Protein AF-A0A9E3Q9R2-F1 (afdb_monomer_lite)

Sequence (339 aa):
MTSDNRSCCATDPAANPAKGSAPQIGGHRAGLVEFGESLTAPSAGRPPHHRITWGSFTRVMLGVTTGMIVLVASFPYWSGPILGGVKTDSCCAPPNGAAVSTNQAATGADPCCAPPAAAGAIDPTHNVIFEVQGLECPAVRGLGCGHLLAPELAALDKLEGAERSFANRTGTMIRVTVAAAADREKVAEGVRRILTGEDRKAVPLAGIELKRALEREEWRGKDRIGELSAIEFRTLALHRVKSFATAEKLGQKATDKLMTIAEQQWERISKEAGNDGATQPEEWANRCRKSLPVLLERVKNVLTAEQVERFKQTLTGQCRDEDRPEAPPAGTAETDTKG

Secondary structure (DSSP, 8-state):
---------------------------------------------PPP------TTSSSS-S-------------------------------------------S----GGGPPP---PPPPGGGEEEEEESS-B-SSSBT-B-HHHHHHHHHHHTTSTTEEEEEE-TTSSEEEEEEPTTS-HHHHHHHHHHHHHTTT--EEE--HHHHHHHHHH---B-TTTTHHHHHHHHHHHHHHHHHHHHHHTT--HHHHHHHHHHHHHHHHHHHHHHHHTT---HHHHHHHHHHHHHHHHHHHTTTS-HHHHHHHHHHHHSPPPGGGPPBPPPTT--------

Radius of gyration: 33.33 Å; chains: 1; bounding box: 117×90×74 Å

Structure (mmCIF, N/CA/C/O backbone):
data_AF-A0A9E3Q9R2-F1
#
_entry.id   AF-A0A9E3Q9R2-F1
#
loop_
_atom_site.group_PDB
_atom_site.id
_atom_site.type_symbol
_atom_site.label_atom_id
_atom_site.label_alt_id
_atom_site.label_comp_id
_atom_site.label_asym_id
_atom_site.label_entity_id
_atom_site.label_seq_id
_atom_site.pdbx_PDB_ins_code
_atom_site.Cartn_x
_atom_site.Cartn_y
_atom_site.Cartn_z
_atom_site.occupancy
_atom_site.B_iso_or_equiv
_atom_site.auth_seq_id
_atom_site.auth_comp_id
_atom_site.auth_asym_id
_atom_site.auth_atom_id
_atom_site.pdbx_PDB_model_num
ATOM 1 N N . MET A 1 1 ? 81.642 17.234 -16.124 1.00 31.38 1 MET A N 1
ATOM 2 C CA . MET A 1 1 ? 81.570 18.338 -15.147 1.00 31.38 1 MET A CA 1
ATOM 3 C C . MET A 1 1 ? 80.252 18.192 -14.406 1.00 31.38 1 MET A C 1
ATOM 5 O O . MET A 1 1 ? 79.242 18.267 -15.083 1.00 31.38 1 MET A O 1
ATOM 9 N N . THR A 1 2 ? 80.335 17.868 -13.102 1.00 33.19 2 THR A N 1
ATOM 10 C CA . THR A 1 2 ? 79.363 18.074 -11.988 1.00 33.19 2 THR A CA 1
ATOM 11 C C . THR A 1 2 ? 77.864 17.830 -12.244 1.00 33.19 2 THR A C 1
ATOM 13 O O . THR A 1 2 ? 77.312 18.404 -13.166 1.00 33.19 2 THR A O 1
ATOM 16 N N . SER A 1 3 ? 77.072 17.145 -11.416 1.00 31.55 3 SER A N 1
ATOM 17 C CA . SER A 1 3 ? 77.214 16.474 -10.111 1.00 31.55 3 SER A CA 1
ATOM 18 C C . SER A 1 3 ? 75.814 15.890 -9.790 1.00 31.55 3 SER A C 1
ATOM 20 O O . SER A 1 3 ? 74.832 16.577 -10.047 1.00 31.55 3 SER A O 1
ATOM 22 N N . ASP A 1 4 ? 75.758 14.619 -9.354 1.00 32.69 4 ASP A N 1
ATOM 23 C CA . ASP A 1 4 ? 75.053 14.057 -8.169 1.00 32.69 4 ASP A CA 1
ATOM 24 C C . ASP A 1 4 ? 73.589 14.472 -7.826 1.00 32.69 4 ASP A C 1
ATOM 26 O O . ASP A 1 4 ? 73.206 15.619 -7.983 1.00 32.69 4 ASP A O 1
ATOM 30 N N . ASN A 1 5 ? 72.697 13.667 -7.217 1.00 30.17 5 ASN A N 1
ATOM 31 C CA . ASN A 1 5 ? 72.688 12.276 -6.727 1.00 30.17 5 ASN A CA 1
ATOM 32 C C . ASN A 1 5 ? 71.281 11.889 -6.174 1.00 30.17 5 ASN A C 1
ATOM 34 O O . ASN A 1 5 ? 70.581 12.766 -5.677 1.00 30.17 5 ASN A O 1
ATOM 38 N N . ARG A 1 6 ? 71.032 10.559 -6.076 1.00 29.84 6 ARG A N 1
ATOM 39 C CA . ARG A 1 6 ? 70.255 9.779 -5.048 1.00 29.84 6 ARG A CA 1
ATOM 40 C C . ARG A 1 6 ? 68.704 9.820 -5.046 1.00 29.84 6 ARG A C 1
ATOM 42 O O . ARG A 1 6 ? 68.137 10.893 -4.949 1.00 29.84 6 ARG A O 1
ATOM 49 N N . SER A 1 7 ? 67.898 8.734 -5.106 1.00 24.98 7 SER A N 1
ATOM 50 C CA . SER A 1 7 ? 68.024 7.254 -4.911 1.00 24.98 7 SER A CA 1
ATOM 51 C C . SER A 1 7 ? 68.514 6.842 -3.499 1.00 24.98 7 SER A C 1
ATOM 53 O O . SER A 1 7 ? 69.517 7.389 -3.066 1.00 24.98 7 SER A O 1
ATOM 55 N N . CYS A 1 8 ? 67.957 5.924 -2.686 1.00 24.88 8 CYS A N 1
ATOM 56 C CA . CYS A 1 8 ? 67.047 4.782 -2.854 1.00 24.88 8 CYS A CA 1
ATOM 57 C C . CYS A 1 8 ? 66.615 4.218 -1.464 1.00 24.88 8 CYS A C 1
ATOM 59 O O . CYS A 1 8 ? 67.316 4.443 -0.485 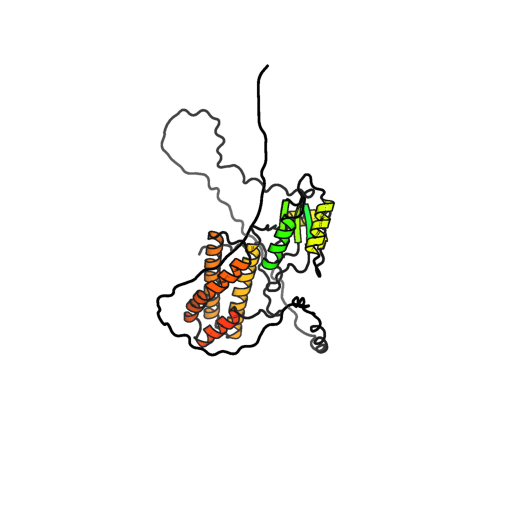1.00 24.88 8 CYS A O 1
ATOM 61 N N . CYS A 1 9 ? 65.520 3.442 -1.455 1.00 26.27 9 CYS A N 1
ATOM 62 C CA . CYS A 1 9 ? 65.162 2.200 -0.725 1.00 26.27 9 CYS A CA 1
ATOM 63 C C . CYS A 1 9 ? 65.585 1.828 0.726 1.00 26.27 9 CYS A C 1
ATOM 65 O O . CYS A 1 9 ? 66.634 2.173 1.254 1.00 26.27 9 CYS A O 1
ATOM 67 N N . ALA A 1 10 ? 64.701 0.989 1.285 1.00 29.30 10 ALA A N 1
ATOM 68 C CA . ALA A 1 10 ? 64.666 0.274 2.564 1.00 29.30 10 ALA A CA 1
ATOM 69 C C . ALA A 1 10 ? 65.636 -0.923 2.709 1.00 29.30 10 ALA A C 1
ATOM 71 O O . ALA A 1 10 ? 66.120 -1.425 1.700 1.00 29.30 10 ALA A O 1
ATOM 72 N N . THR A 1 11 ? 65.769 -1.441 3.949 1.00 28.94 11 THR A N 1
ATOM 73 C CA . THR A 1 11 ? 66.042 -2.865 4.295 1.00 28.94 11 THR A CA 1
ATOM 74 C C . THR A 1 11 ? 65.751 -3.191 5.785 1.00 28.94 11 THR A C 1
ATOM 76 O O . THR A 1 11 ? 66.087 -2.396 6.658 1.00 28.94 11 THR A O 1
ATOM 79 N N . ASP A 1 12 ? 65.150 -4.372 6.019 1.00 30.42 12 ASP A N 1
ATOM 80 C CA . ASP A 1 12 ? 64.948 -5.210 7.246 1.00 30.42 12 ASP A CA 1
ATOM 81 C C . ASP A 1 12 ? 66.278 -5.822 7.821 1.00 30.42 12 ASP A C 1
ATOM 83 O O . ASP A 1 12 ? 67.316 -5.450 7.266 1.00 30.42 12 ASP A O 1
ATOM 87 N N . PRO A 1 13 ? 66.375 -6.828 8.765 1.00 52.09 13 PRO A N 1
ATOM 88 C CA . PRO A 1 13 ? 65.455 -7.492 9.749 1.00 52.09 13 PRO A CA 1
ATOM 89 C C . PRO A 1 13 ? 66.053 -7.835 11.178 1.00 52.09 13 PRO A C 1
ATOM 91 O O . PRO A 1 13 ? 67.236 -7.655 11.441 1.00 52.09 13 PRO A O 1
ATOM 94 N N . ALA A 1 14 ? 65.219 -8.482 12.031 1.00 33.19 14 ALA A N 1
ATOM 95 C CA . ALA A 1 14 ? 65.467 -9.578 13.025 1.00 33.19 14 ALA A CA 1
ATOM 96 C C . ALA A 1 14 ? 66.136 -9.374 14.425 1.00 33.19 14 ALA A C 1
ATOM 98 O O . ALA A 1 14 ? 67.299 -9.007 14.520 1.00 33.19 14 ALA A O 1
ATOM 99 N N . ALA A 1 15 ? 65.433 -9.816 15.501 1.00 34.62 15 ALA A N 1
ATOM 100 C CA . ALA A 1 15 ? 65.800 -10.889 16.478 1.00 34.62 15 ALA A CA 1
ATOM 101 C C . ALA A 1 15 ? 65.255 -10.695 17.935 1.00 34.62 15 ALA A C 1
ATOM 103 O O . ALA A 1 15 ? 65.359 -9.629 18.527 1.00 34.62 15 ALA A O 1
ATOM 104 N N . ASN A 1 16 ? 64.688 -11.779 18.496 1.00 39.00 16 ASN A N 1
ATOM 105 C CA . ASN A 1 16 ? 64.118 -12.034 19.852 1.00 39.00 16 ASN A CA 1
ATOM 106 C C . ASN A 1 16 ? 65.215 -12.333 20.930 1.00 39.00 16 ASN A C 1
ATOM 108 O O . ASN A 1 16 ? 66.378 -12.408 20.542 1.00 39.00 16 ASN A O 1
ATOM 112 N N . PRO A 1 17 ? 64.927 -12.821 22.173 1.00 60.50 17 PRO A N 1
ATOM 113 C CA . PRO A 1 17 ? 63.960 -12.466 23.247 1.00 60.50 17 PRO A CA 1
ATOM 114 C C . PRO A 1 17 ? 64.623 -12.426 24.672 1.00 60.50 17 PRO A C 1
ATOM 116 O O . PRO A 1 17 ? 65.761 -12.858 24.812 1.00 60.50 17 PRO A O 1
ATOM 119 N N . ALA A 1 18 ? 63.915 -12.022 25.753 1.00 33.59 18 ALA A N 1
ATOM 120 C CA . ALA A 1 18 ? 63.938 -12.675 27.097 1.00 33.59 18 ALA A CA 1
ATOM 121 C C . ALA A 1 18 ? 63.265 -11.874 28.248 1.00 33.59 18 ALA A C 1
ATOM 123 O O . ALA A 1 18 ? 63.598 -10.725 28.504 1.00 33.59 18 ALA A O 1
ATOM 124 N N . LYS A 1 19 ? 62.380 -12.586 28.971 1.00 35.44 19 LYS A N 1
ATOM 125 C CA . LYS A 1 19 ? 62.150 -12.686 30.437 1.00 35.44 19 LYS A CA 1
ATOM 126 C C . LYS A 1 19 ? 62.377 -11.475 31.369 1.00 35.44 19 LYS A C 1
ATOM 128 O O . LYS A 1 19 ? 63.499 -11.011 31.516 1.00 35.44 19 LYS A O 1
ATOM 133 N N . GLY A 1 20 ? 61.386 -11.229 32.241 1.00 32.16 20 GLY A N 1
ATOM 134 C CA . GLY A 1 20 ? 61.664 -10.869 33.643 1.00 32.16 20 GLY A CA 1
ATOM 135 C C . GLY A 1 20 ? 60.604 -10.056 34.397 1.00 32.16 20 GLY A C 1
ATOM 136 O O . GLY A 1 20 ? 60.665 -8.839 34.388 1.00 32.16 20 GLY A O 1
ATOM 137 N N . SER A 1 21 ? 59.750 -10.765 35.145 1.00 35.47 21 SER A N 1
ATOM 138 C CA . SER A 1 21 ? 59.330 -10.451 36.530 1.00 35.47 21 SER A CA 1
ATOM 139 C C . SER A 1 21 ? 58.374 -9.282 36.850 1.00 35.47 21 SER A C 1
ATOM 141 O O . SER A 1 21 ? 58.620 -8.117 36.566 1.00 35.47 21 SER A O 1
ATOM 143 N N . ALA A 1 22 ? 57.308 -9.649 37.575 1.00 40.09 22 ALA A N 1
ATOM 144 C CA . ALA A 1 22 ? 56.339 -8.801 38.280 1.00 40.09 22 ALA A CA 1
ATOM 145 C C . ALA A 1 22 ? 56.943 -8.068 39.505 1.00 40.09 22 ALA A C 1
ATOM 147 O O . ALA A 1 22 ? 58.046 -8.409 39.940 1.00 40.09 22 ALA A O 1
ATOM 148 N N . PRO A 1 23 ? 56.190 -7.132 40.124 1.00 48.41 23 PRO A N 1
ATOM 149 C CA . PRO A 1 23 ? 55.438 -7.531 41.322 1.00 48.41 23 PRO A CA 1
ATOM 150 C C . PRO A 1 23 ? 54.002 -6.970 41.440 1.00 48.41 23 PRO A C 1
ATOM 152 O O . PRO A 1 23 ? 53.634 -5.955 40.857 1.00 48.41 23 PRO A O 1
ATOM 155 N N . GLN A 1 24 ? 53.211 -7.695 42.238 1.00 44.75 24 GLN A N 1
ATOM 156 C CA . GLN A 1 24 ? 51.851 -7.415 42.720 1.00 44.75 24 GLN A CA 1
ATOM 157 C C . GLN A 1 24 ? 51.801 -6.257 43.726 1.00 44.75 24 GLN A C 1
ATOM 159 O O . GLN A 1 24 ? 52.715 -6.206 44.540 1.00 44.75 24 GLN A O 1
ATOM 164 N N . ILE A 1 25 ? 50.682 -5.507 43.799 1.00 37.12 25 ILE A N 1
ATOM 165 C CA . ILE A 1 25 ? 50.003 -5.071 45.050 1.00 37.12 25 ILE A CA 1
ATOM 166 C C . ILE A 1 25 ? 48.492 -4.831 44.789 1.00 37.12 25 ILE A C 1
ATOM 168 O O . ILE A 1 25 ? 48.156 -4.059 43.901 1.00 37.12 25 ILE A O 1
ATOM 172 N N . GLY A 1 26 ? 47.635 -5.478 45.606 1.00 32.75 26 GLY A N 1
ATOM 173 C CA . GLY A 1 26 ? 46.314 -5.052 46.143 1.00 32.75 26 GLY A CA 1
ATOM 174 C C . GLY A 1 26 ? 45.210 -4.624 45.160 1.00 32.75 26 GLY A C 1
ATOM 175 O O . GLY A 1 26 ? 45.368 -3.675 44.417 1.00 32.75 26 GLY A O 1
ATOM 176 N N . GLY A 1 27 ? 44.018 -5.218 45.098 1.00 33.91 27 GLY A N 1
ATOM 177 C CA . GLY A 1 27 ? 43.181 -5.774 46.157 1.00 33.91 27 GLY A CA 1
ATOM 178 C C . GLY A 1 27 ? 41.894 -4.944 46.237 1.00 33.91 27 GLY A C 1
ATOM 179 O O . GLY A 1 27 ? 41.972 -3.783 46.600 1.00 33.91 27 GLY A O 1
ATOM 180 N N . HIS A 1 28 ? 40.736 -5.510 45.875 1.00 32.47 28 HIS A N 1
ATOM 181 C CA . HIS A 1 28 ? 39.468 -5.374 46.609 1.00 32.47 28 HIS A CA 1
ATOM 182 C C . HIS A 1 28 ? 38.336 -6.178 45.946 1.00 32.47 28 HIS A C 1
ATOM 184 O O . HIS A 1 28 ? 38.087 -6.109 44.747 1.00 32.47 28 HIS A O 1
ATOM 190 N N . ARG A 1 29 ? 37.676 -6.958 46.808 1.00 33.53 29 ARG A N 1
ATOM 191 C CA . ARG A 1 29 ? 36.443 -7.735 46.639 1.00 33.53 29 ARG A CA 1
ATOM 192 C C . ARG A 1 29 ? 35.295 -6.947 45.990 1.00 33.53 29 ARG A C 1
ATOM 194 O O . ARG A 1 29 ? 34.933 -5.891 46.497 1.00 33.53 29 ARG A O 1
ATOM 201 N N . ALA A 1 30 ? 34.585 -7.595 45.070 1.00 34.94 30 ALA A N 1
ATOM 202 C CA . ALA A 1 30 ? 33.123 -7.560 45.001 1.00 34.94 30 ALA A CA 1
ATOM 203 C C . ALA A 1 30 ? 32.623 -8.938 44.531 1.00 34.94 30 ALA A C 1
ATOM 205 O O . ALA A 1 30 ? 33.235 -9.559 43.665 1.00 34.94 30 ALA A O 1
ATOM 206 N N . GLY A 1 31 ? 31.594 -9.451 45.206 1.00 30.42 31 GLY A N 1
ATOM 207 C CA . GLY A 1 31 ? 31.175 -10.851 45.186 1.00 30.42 31 GLY A CA 1
ATOM 208 C C . GLY A 1 31 ? 30.598 -11.328 43.855 1.00 30.42 31 GLY A C 1
ATOM 209 O O . GLY A 1 31 ? 29.740 -10.680 43.263 1.00 30.42 31 GLY A O 1
ATOM 210 N N . LEU A 1 32 ? 31.063 -12.507 43.449 1.00 27.30 32 LEU A N 1
ATOM 211 C CA . LEU A 1 32 ? 30.506 -13.342 42.397 1.00 27.30 32 LEU A CA 1
ATOM 212 C C . LEU A 1 32 ? 29.534 -14.333 43.057 1.00 27.30 32 LEU A C 1
ATOM 214 O O . LEU A 1 32 ? 29.922 -15.052 43.978 1.00 27.30 32 LEU A O 1
ATOM 218 N N . VAL A 1 33 ? 28.282 -14.357 42.604 1.00 33.50 33 VAL A N 1
ATOM 219 C CA . VAL A 1 33 ? 27.367 -15.478 42.841 1.00 33.50 33 VAL A CA 1
ATOM 220 C C . VAL A 1 33 ? 27.623 -16.477 41.718 1.00 33.50 33 VAL A C 1
ATOM 222 O O . VAL A 1 33 ? 27.311 -16.205 40.561 1.00 33.50 33 VAL A O 1
ATOM 225 N N . GLU A 1 34 ? 28.242 -17.605 42.060 1.00 32.81 34 GLU A N 1
ATOM 226 C CA . GLU A 1 34 ? 28.299 -18.790 41.208 1.00 32.81 34 GLU A CA 1
ATOM 227 C C . GLU A 1 34 ? 26.955 -19.521 41.259 1.00 32.81 34 GLU A C 1
ATOM 229 O O . GLU A 1 34 ? 26.467 -19.867 42.332 1.00 32.81 34 GLU A O 1
ATOM 234 N N . PHE A 1 35 ? 26.414 -19.842 40.089 1.00 29.17 35 PHE A N 1
ATOM 235 C CA . PHE A 1 35 ? 25.970 -21.204 39.820 1.00 29.17 35 PHE A CA 1
ATOM 236 C C . PHE A 1 35 ? 26.459 -21.556 38.421 1.00 29.17 35 PHE A C 1
ATOM 238 O O . PHE A 1 35 ? 26.011 -20.989 37.424 1.00 29.17 35 PHE A O 1
ATOM 245 N N . GLY A 1 36 ? 27.464 -22.425 38.379 1.00 29.94 36 GLY A N 1
ATOM 246 C CA . GLY A 1 36 ? 27.971 -23.001 37.151 1.00 29.94 36 GLY A CA 1
ATOM 247 C C . GLY A 1 36 ? 27.105 -24.167 36.699 1.00 29.94 36 GLY A C 1
ATOM 248 O O . GLY A 1 36 ? 26.598 -24.920 37.521 1.00 29.94 36 GLY A O 1
ATOM 249 N N . GLU A 1 37 ? 27.039 -24.352 35.388 1.00 32.19 37 GLU A N 1
ATOM 250 C CA . GLU A 1 37 ? 27.176 -25.672 34.788 1.00 32.19 37 GLU A CA 1
ATOM 251 C C . GLU A 1 37 ? 28.013 -25.522 33.516 1.00 32.19 37 GLU A C 1
ATOM 253 O O . GLU A 1 37 ? 27.757 -24.696 32.640 1.00 32.19 37 GLU A O 1
ATOM 258 N N . SER A 1 38 ? 29.101 -26.281 33.504 1.00 30.55 38 SER A N 1
ATOM 259 C CA . SER A 1 38 ? 30.132 -26.338 32.480 1.00 30.55 38 SER A CA 1
ATOM 260 C C . SER A 1 38 ? 29.798 -27.477 31.534 1.00 30.55 38 SER A C 1
ATOM 262 O O . SER A 1 38 ? 29.719 -28.609 32.000 1.00 30.55 38 SER A O 1
ATOM 264 N N . LEU A 1 39 ? 29.687 -27.215 30.229 1.00 31.36 39 LEU A N 1
ATOM 265 C CA . LEU A 1 39 ? 30.014 -28.213 29.212 1.00 31.36 39 LEU A CA 1
ATOM 266 C C . LEU A 1 39 ? 30.724 -27.554 28.021 1.00 31.36 39 LEU A C 1
ATOM 268 O O . LEU A 1 39 ? 30.206 -26.696 27.313 1.00 31.36 39 LEU A O 1
ATOM 272 N N . THR A 1 40 ? 31.960 -28.007 27.865 1.00 36.19 40 THR A N 1
ATOM 273 C CA . THR A 1 40 ? 32.907 -27.888 26.756 1.00 36.19 40 THR A CA 1
ATOM 274 C C . THR A 1 40 ? 32.301 -27.837 25.352 1.00 36.19 40 THR A C 1
ATOM 276 O O . THR A 1 40 ? 31.503 -28.690 24.970 1.00 36.19 40 THR A O 1
ATOM 279 N N . ALA A 1 41 ? 32.808 -26.901 24.549 1.00 35.00 41 ALA A N 1
ATOM 280 C CA . ALA A 1 41 ? 32.655 -26.870 23.099 1.00 35.00 41 ALA A CA 1
ATOM 281 C C . ALA A 1 41 ? 33.491 -27.961 22.405 1.00 35.00 41 ALA A C 1
ATOM 283 O O . ALA A 1 41 ? 34.622 -28.227 22.823 1.00 35.00 41 ALA A O 1
ATOM 284 N N . PRO A 1 42 ? 33.017 -28.461 21.252 1.00 41.34 42 PRO A N 1
ATOM 285 C CA . PRO A 1 42 ? 33.902 -28.751 20.143 1.00 41.34 42 PRO A CA 1
ATOM 286 C C . PRO A 1 42 ? 33.587 -27.886 18.916 1.00 41.34 42 PRO A C 1
ATOM 288 O O . PRO A 1 42 ? 32.457 -27.514 18.610 1.00 41.34 42 PRO A O 1
ATOM 291 N N . SER A 1 43 ? 34.685 -27.579 18.243 1.00 37.19 43 SER A N 1
ATOM 292 C CA . SER A 1 43 ? 34.855 -26.863 16.989 1.00 37.19 43 SER A CA 1
ATOM 293 C C . SER A 1 43 ? 34.094 -27.465 15.793 1.00 37.19 43 SER A C 1
ATOM 295 O O . SER A 1 43 ? 33.932 -28.677 15.692 1.00 37.19 43 SER A O 1
ATOM 297 N N . ALA A 1 44 ? 33.773 -26.572 14.849 1.00 44.22 44 ALA A N 1
ATOM 298 C CA . ALA A 1 44 ? 33.562 -26.780 13.412 1.00 44.22 44 ALA A CA 1
ATOM 299 C C . ALA A 1 44 ? 32.332 -27.584 12.940 1.00 44.22 44 ALA A C 1
ATOM 301 O O . ALA A 1 44 ? 32.367 -28.794 12.747 1.00 44.22 44 ALA A O 1
ATOM 302 N N . GLY A 1 45 ? 31.290 -26.843 12.552 1.00 34.84 45 GLY A N 1
ATOM 303 C CA . GLY A 1 45 ? 30.250 -27.299 11.631 1.00 34.84 45 GLY A CA 1
ATOM 304 C C . GLY A 1 45 ? 29.434 -26.115 11.116 1.00 34.84 45 GLY A C 1
ATOM 305 O O . GLY A 1 45 ? 28.811 -25.408 11.902 1.00 34.84 45 GLY A O 1
ATOM 306 N N . ARG A 1 46 ? 29.465 -25.862 9.801 1.00 38.34 46 ARG A N 1
ATOM 307 C CA . ARG A 1 46 ? 28.581 -24.896 9.117 1.00 38.34 46 ARG A CA 1
ATOM 308 C C . ARG A 1 46 ? 27.116 -25.155 9.515 1.00 38.34 46 ARG A C 1
ATOM 310 O O . ARG A 1 46 ? 26.704 -26.313 9.450 1.00 38.34 46 ARG A O 1
ATOM 317 N N . PRO A 1 47 ? 26.312 -24.128 9.845 1.00 34.47 47 PRO A N 1
ATOM 318 C CA . PRO A 1 47 ? 24.892 -24.335 10.081 1.00 34.47 47 PRO A CA 1
ATOM 319 C C . PRO A 1 47 ? 24.190 -24.710 8.762 1.00 34.47 47 PRO A C 1
ATOM 321 O O . PRO A 1 47 ? 24.499 -24.131 7.714 1.00 34.47 47 PRO A O 1
ATOM 324 N N . PRO A 1 48 ? 23.263 -25.682 8.780 1.00 33.91 48 PRO A N 1
ATOM 325 C CA . PRO A 1 48 ? 22.496 -26.060 7.606 1.00 33.91 48 PRO A CA 1
ATOM 326 C C . PRO A 1 48 ? 21.519 -24.938 7.242 1.00 33.91 48 PRO A C 1
ATOM 328 O O . PRO A 1 48 ? 20.861 -24.355 8.103 1.00 33.91 48 PRO A O 1
ATOM 331 N N . HIS A 1 49 ? 21.397 -24.659 5.945 1.00 32.38 49 HIS A N 1
ATOM 332 C CA . HIS A 1 49 ? 20.299 -23.863 5.411 1.00 32.38 49 HIS A CA 1
ATOM 333 C C . HIS A 1 49 ? 18.974 -24.519 5.816 1.00 32.38 49 HIS A C 1
ATOM 335 O O . HIS A 1 49 ? 18.671 -25.637 5.393 1.00 32.38 49 HIS A O 1
ATOM 341 N N . HIS A 1 50 ? 18.178 -23.827 6.631 1.00 31.27 50 HIS A N 1
ATOM 342 C CA . HIS A 1 50 ? 16.797 -24.210 6.886 1.00 31.27 50 HIS A CA 1
ATOM 343 C C . HIS A 1 50 ? 16.003 -24.098 5.581 1.00 31.27 50 HIS A C 1
ATOM 345 O O . HIS A 1 50 ? 15.523 -23.036 5.198 1.00 31.27 50 HIS A O 1
ATOM 351 N N . ARG A 1 51 ? 15.866 -25.235 4.897 1.00 34.44 51 ARG A N 1
ATOM 352 C CA . ARG A 1 51 ? 14.806 -25.498 3.926 1.00 34.44 51 ARG A CA 1
ATOM 353 C C . ARG A 1 51 ? 13.474 -25.431 4.675 1.00 34.44 51 ARG A C 1
ATOM 355 O O . ARG A 1 51 ? 13.106 -26.381 5.365 1.00 34.44 51 ARG A O 1
ATOM 362 N N . ILE A 1 52 ? 12.743 -24.329 4.541 1.00 33.75 52 ILE A N 1
ATOM 363 C CA . ILE A 1 52 ? 11.312 -24.313 4.854 1.00 33.75 52 ILE A CA 1
ATOM 364 C C . ILE A 1 52 ? 10.638 -25.083 3.719 1.00 33.75 52 ILE A C 1
ATOM 366 O O . ILE A 1 52 ? 10.378 -24.552 2.645 1.00 33.75 52 ILE A O 1
ATOM 370 N N . THR A 1 53 ? 10.437 -26.383 3.918 1.00 33.34 53 THR A N 1
ATOM 371 C CA . THR A 1 53 ? 9.666 -27.199 2.981 1.00 33.34 53 THR A CA 1
ATOM 372 C C . THR A 1 53 ? 8.184 -26.926 3.222 1.00 33.34 53 THR A C 1
ATOM 374 O O . THR A 1 53 ? 7.619 -27.311 4.240 1.00 33.34 53 THR A O 1
ATOM 377 N N . TRP A 1 54 ? 7.549 -26.256 2.262 1.00 38.78 54 TRP A N 1
ATOM 378 C CA . TRP A 1 54 ? 6.110 -25.962 2.173 1.00 38.78 54 TRP A CA 1
ATOM 379 C C . TRP A 1 54 ? 5.231 -27.218 1.942 1.00 38.78 54 TRP A C 1
ATOM 381 O O . TRP A 1 54 ? 4.172 -27.170 1.323 1.00 38.78 54 TRP A O 1
ATOM 391 N N . GLY A 1 55 ? 5.660 -28.383 2.433 1.00 29.75 55 GLY A N 1
ATOM 392 C CA . GLY A 1 55 ? 5.085 -29.694 2.114 1.00 29.75 55 GLY A CA 1
ATOM 393 C C . GLY A 1 55 ? 3.861 -30.119 2.932 1.00 29.75 55 GLY A C 1
ATOM 394 O O . GLY A 1 55 ? 3.483 -31.285 2.858 1.00 29.75 55 GLY A O 1
ATOM 395 N N . SER A 1 56 ? 3.239 -29.224 3.706 1.00 30.44 56 SER A N 1
ATOM 396 C CA . SER A 1 56 ? 2.159 -29.597 4.643 1.00 30.44 56 SER A CA 1
ATOM 397 C C . SER A 1 56 ? 0.797 -28.955 4.356 1.00 30.44 56 SER A C 1
ATOM 399 O O . SER A 1 56 ? -0.137 -29.174 5.122 1.00 30.44 56 SER A O 1
ATOM 401 N N . PHE A 1 57 ? 0.632 -28.209 3.257 1.00 35.78 57 PHE A N 1
ATOM 402 C CA . PHE A 1 57 ? -0.634 -27.516 2.960 1.00 35.78 57 PHE A CA 1
ATOM 403 C C . PHE A 1 57 ? -1.627 -28.298 2.077 1.00 35.78 57 PHE A C 1
ATOM 405 O O . PHE A 1 57 ? -2.739 -27.837 1.843 1.00 35.78 57 PHE A O 1
ATOM 412 N N . THR A 1 58 ? -1.293 -29.510 1.621 1.00 35.97 58 THR A N 1
ATOM 413 C CA . THR A 1 58 ? -2.092 -30.234 0.605 1.00 35.97 58 THR A CA 1
ATOM 414 C C . THR A 1 58 ? -2.972 -31.375 1.138 1.00 35.97 58 THR A C 1
ATOM 416 O O . THR A 1 58 ? -3.305 -32.290 0.387 1.00 35.97 58 THR A O 1
ATOM 419 N N . ARG A 1 59 ? -3.378 -31.373 2.419 1.00 32.97 59 ARG A N 1
ATOM 420 C CA . ARG A 1 59 ? -4.213 -32.463 2.983 1.00 32.97 59 ARG A CA 1
ATOM 421 C C . ARG A 1 59 ? -5.484 -32.069 3.744 1.00 32.97 59 ARG A C 1
ATOM 423 O O . ARG A 1 59 ? -6.064 -32.925 4.401 1.00 32.97 59 ARG A O 1
ATOM 430 N N . VAL A 1 60 ? -5.994 -30.845 3.589 1.00 35.97 60 VAL A N 1
ATOM 431 C CA . VAL A 1 60 ? -7.311 -30.460 4.151 1.00 35.97 60 VAL A CA 1
ATOM 432 C C . VAL A 1 60 ? -8.184 -29.745 3.113 1.00 35.97 60 VAL A C 1
ATOM 434 O O . VAL A 1 60 ? -8.705 -28.667 3.351 1.00 35.97 60 VAL A O 1
ATOM 437 N N . MET A 1 61 ? -8.342 -30.349 1.933 1.00 31.92 61 MET A N 1
ATOM 438 C CA . MET A 1 61 ? -9.354 -29.946 0.943 1.00 31.92 61 MET A CA 1
ATOM 439 C C . MET A 1 61 ? -10.010 -31.184 0.328 1.00 31.92 61 MET A C 1
ATOM 441 O O . MET A 1 61 ? -9.927 -31.439 -0.869 1.00 31.92 61 MET A O 1
ATOM 445 N N . LEU A 1 62 ? -10.653 -31.990 1.173 1.00 36.03 62 LEU A N 1
ATOM 446 C CA . LEU A 1 62 ? -11.643 -32.956 0.711 1.00 36.03 62 LEU A CA 1
ATOM 447 C C . LEU A 1 62 ? -12.734 -33.099 1.773 1.00 36.03 62 LEU A C 1
ATOM 449 O O . LEU A 1 62 ? -12.587 -33.849 2.733 1.00 36.03 62 LEU A O 1
ATOM 453 N N . GLY A 1 63 ? -13.822 -32.351 1.592 1.00 31.61 63 GLY A N 1
ATOM 454 C CA . GLY A 1 63 ? -15.075 -32.628 2.286 1.00 31.61 63 GLY A CA 1
ATOM 455 C C . GLY A 1 63 ? -15.830 -31.411 2.794 1.00 31.61 63 GLY A C 1
ATOM 456 O O . GLY A 1 63 ? -16.013 -31.330 3.994 1.00 31.61 63 GLY A O 1
ATOM 457 N N . VAL A 1 64 ? -16.321 -30.537 1.905 1.00 32.19 64 VAL A N 1
ATOM 458 C CA . VAL A 1 64 ? -17.664 -29.925 2.026 1.00 32.19 64 VAL A CA 1
ATOM 459 C C . VAL A 1 64 ? -18.137 -29.530 0.617 1.00 32.19 64 VAL A C 1
ATOM 461 O O . VAL A 1 64 ? -17.981 -28.398 0.175 1.00 32.19 64 VAL A O 1
ATOM 464 N N . THR A 1 65 ? -18.710 -30.477 -0.121 1.00 35.50 65 THR A N 1
ATOM 465 C CA . THR A 1 65 ? -19.473 -30.213 -1.352 1.00 35.50 65 THR A CA 1
ATOM 466 C C . THR A 1 65 ? -20.886 -30.741 -1.177 1.00 35.50 65 THR A C 1
ATOM 468 O O . THR A 1 65 ? -21.250 -31.764 -1.750 1.00 35.50 65 THR A O 1
ATOM 471 N N . THR A 1 66 ? -21.709 -30.074 -0.364 1.00 35.53 66 THR A N 1
ATOM 472 C CA . THR A 1 66 ? -23.172 -30.200 -0.471 1.00 35.53 66 THR A CA 1
ATOM 473 C C . THR A 1 66 ? -23.886 -29.064 0.263 1.00 35.53 66 THR A C 1
ATOM 475 O O . THR A 1 66 ? -23.722 -28.912 1.467 1.00 35.53 66 THR A O 1
ATOM 478 N N . GLY A 1 67 ? -24.736 -28.324 -0.456 1.00 27.97 67 GLY A N 1
ATOM 479 C CA . GLY A 1 67 ? -25.893 -27.641 0.133 1.00 27.97 67 GLY A CA 1
ATOM 480 C C . GLY A 1 67 ? -25.845 -26.113 0.183 1.00 27.97 67 GLY A C 1
ATOM 481 O O . GLY A 1 67 ? -25.542 -25.541 1.217 1.00 27.97 67 GLY A O 1
ATOM 482 N N . MET A 1 68 ? -26.263 -25.441 -0.891 1.00 27.56 68 MET A N 1
ATOM 483 C CA . MET A 1 68 ? -27.615 -24.862 -0.966 1.00 27.56 68 MET A CA 1
ATOM 484 C C . MET A 1 68 ? -27.785 -24.041 -2.248 1.00 27.56 68 MET A C 1
ATOM 486 O O . MET A 1 68 ? -27.100 -23.054 -2.491 1.00 27.56 68 MET A O 1
ATOM 490 N N . ILE A 1 69 ? -28.757 -24.472 -3.046 1.00 34.53 69 ILE A N 1
ATOM 491 C CA . ILE A 1 69 ? -29.439 -23.681 -4.065 1.00 34.53 69 ILE A CA 1
ATOM 492 C C . ILE A 1 69 ? -30.707 -23.124 -3.391 1.00 34.53 69 ILE A C 1
ATOM 494 O O . ILE A 1 69 ? -31.327 -23.851 -2.615 1.00 34.53 69 ILE A O 1
ATOM 498 N N . VAL A 1 70 ? -31.109 -21.909 -3.795 1.00 31.56 70 VAL A N 1
ATOM 499 C CA . VAL A 1 70 ? -32.489 -21.369 -3.889 1.00 31.56 70 VAL A CA 1
ATOM 500 C C . VAL A 1 70 ? -32.800 -20.137 -3.000 1.00 31.56 70 VAL A C 1
ATOM 502 O O . VAL A 1 70 ? -32.709 -20.206 -1.780 1.00 31.56 70 VAL A O 1
ATOM 505 N N . LEU A 1 71 ? -33.313 -19.084 -3.683 1.00 29.14 71 LEU A N 1
ATOM 506 C CA . LEU A 1 71 ? -34.089 -17.895 -3.237 1.00 29.14 71 LEU A CA 1
ATOM 507 C C . LEU A 1 71 ? -33.270 -16.707 -2.658 1.00 29.14 71 LEU A C 1
ATOM 509 O O . LEU A 1 71 ? -32.389 -16.905 -1.843 1.00 29.14 71 LEU A O 1
ATOM 513 N N . VAL A 1 72 ? -33.462 -15.428 -3.024 1.00 29.52 72 VAL A N 1
ATOM 514 C CA . VAL A 1 72 ? -34.666 -14.676 -3.434 1.00 29.52 72 VAL A CA 1
ATOM 515 C C . VAL A 1 72 ? -34.292 -13.512 -4.377 1.00 29.52 72 VAL A C 1
ATOM 517 O O . VAL A 1 72 ? -33.249 -12.878 -4.241 1.00 29.52 72 VAL A O 1
ATOM 520 N N . ALA A 1 73 ? -35.192 -13.239 -5.320 1.00 32.59 73 ALA A N 1
ATOM 521 C CA . ALA A 1 73 ? -35.209 -12.121 -6.253 1.00 32.59 73 ALA A CA 1
ATOM 522 C C . ALA A 1 73 ? -35.433 -10.738 -5.597 1.00 32.59 73 ALA A C 1
ATOM 524 O O . ALA A 1 73 ? -35.944 -10.637 -4.488 1.00 32.59 73 ALA A O 1
ATOM 525 N N . SER A 1 74 ? -35.252 -9.686 -6.405 1.00 30.69 74 SER A N 1
ATOM 526 C CA . SER A 1 74 ? -35.832 -8.330 -6.265 1.00 30.69 74 SER A CA 1
ATOM 527 C C . SER A 1 74 ? -34.945 -7.265 -5.609 1.00 30.69 74 SER A C 1
ATOM 529 O O . SER A 1 74 ? -35.016 -7.030 -4.409 1.00 30.69 74 SER A O 1
ATOM 531 N N . PHE A 1 75 ? -34.224 -6.507 -6.439 1.00 31.25 75 PHE A N 1
ATOM 532 C CA . PHE A 1 75 ? -33.938 -5.099 -6.156 1.00 31.25 75 PHE A CA 1
ATOM 533 C C . PHE A 1 75 ? -34.299 -4.260 -7.388 1.00 31.25 75 PHE A C 1
ATOM 535 O O . PHE A 1 75 ? -33.734 -4.488 -8.460 1.00 31.25 75 PHE A O 1
ATOM 542 N N . PRO A 1 76 ? -35.263 -3.328 -7.278 1.00 38.31 76 PRO A N 1
ATOM 543 C CA . PRO A 1 76 ? -35.610 -2.447 -8.372 1.00 38.31 76 PRO A CA 1
ATOM 544 C C . PRO A 1 76 ? -34.560 -1.345 -8.525 1.00 38.31 76 PRO A C 1
ATOM 546 O O . PRO A 1 76 ? -34.131 -0.694 -7.576 1.00 38.31 76 PRO A O 1
ATOM 549 N N . TYR A 1 77 ? -34.195 -1.168 -9.785 1.00 37.66 77 TYR A N 1
ATOM 550 C CA . TYR A 1 77 ? -33.664 0.021 -10.429 1.00 37.66 77 TYR A CA 1
ATOM 551 C C . TYR A 1 77 ? -34.169 1.321 -9.767 1.00 37.66 77 TYR A C 1
ATOM 553 O O . TYR A 1 77 ? -35.358 1.631 -9.840 1.00 37.66 77 TYR A O 1
ATOM 561 N N . TRP A 1 78 ? -33.273 2.101 -9.154 1.00 32.41 78 TRP A N 1
ATOM 562 C CA . TRP A 1 78 ? -33.561 3.483 -8.764 1.00 32.41 78 TRP A CA 1
ATOM 563 C C . TRP A 1 78 ? -32.631 4.418 -9.534 1.00 32.41 78 TRP A C 1
ATOM 565 O O . TRP A 1 78 ? -31.489 4.668 -9.158 1.00 32.41 78 TRP A O 1
ATOM 575 N N . SER A 1 79 ? -33.128 4.870 -10.683 1.00 41.59 79 SER A N 1
ATOM 576 C CA . SER A 1 79 ? -32.572 5.974 -11.457 1.00 41.59 79 SER A CA 1
ATOM 577 C C . SER A 1 79 ? -33.219 7.264 -10.961 1.00 41.59 79 SER A C 1
ATOM 579 O O . SER A 1 79 ? -34.439 7.406 -11.030 1.00 41.59 79 SER A O 1
ATOM 581 N N . GLY A 1 80 ? -32.410 8.204 -10.477 1.00 32.06 80 GLY A N 1
ATOM 582 C CA . GLY A 1 80 ? -32.821 9.569 -10.149 1.00 32.06 80 GLY A CA 1
ATOM 583 C C . GLY A 1 80 ? -31.821 10.577 -10.732 1.00 32.06 80 GLY A C 1
ATOM 584 O O . GLY A 1 80 ? -30.638 10.249 -10.826 1.00 32.06 80 GLY A O 1
ATOM 585 N N . PRO A 1 81 ? -32.274 11.762 -11.185 1.00 43.97 81 PRO A N 1
ATOM 586 C CA . PRO A 1 81 ? -31.536 12.602 -12.125 1.00 43.97 81 PRO A CA 1
ATOM 587 C C . PRO A 1 81 ? -30.468 13.479 -11.457 1.00 43.97 81 PRO A C 1
ATOM 589 O O . PRO A 1 81 ? -30.692 14.076 -10.407 1.00 43.97 81 PRO A O 1
ATOM 592 N N . ILE A 1 82 ? -29.329 13.618 -12.139 1.00 42.53 82 ILE A N 1
ATOM 593 C CA . ILE A 1 82 ? -28.285 14.604 -11.844 1.00 42.53 82 ILE A CA 1
ATOM 594 C C . ILE A 1 82 ? -28.627 15.889 -12.605 1.00 42.53 82 ILE A C 1
ATOM 596 O O . ILE A 1 82 ? -28.428 15.962 -13.814 1.00 42.53 82 ILE A O 1
ATOM 600 N N . LEU A 1 83 ? -29.119 16.909 -11.901 1.00 44.72 83 LEU A N 1
ATOM 601 C CA . LEU A 1 83 ? -29.112 18.297 -12.366 1.00 44.72 83 LEU A CA 1
ATOM 602 C C . LEU A 1 83 ? -28.796 19.213 -11.181 1.00 44.72 83 LEU A C 1
ATOM 604 O O . LEU A 1 83 ? -29.608 19.396 -10.281 1.00 44.72 83 LEU A O 1
ATOM 608 N N . GLY A 1 84 ? -27.599 19.790 -11.203 1.00 34.47 84 GLY A N 1
ATOM 609 C CA . GLY A 1 84 ? -27.138 20.776 -10.232 1.00 34.47 84 GLY A CA 1
ATOM 610 C C . GLY A 1 84 ? -25.878 21.450 -10.751 1.00 34.47 84 GLY A C 1
ATOM 611 O O . GLY A 1 84 ? -24.771 21.064 -10.393 1.00 34.47 84 GLY A O 1
ATOM 612 N N . GLY A 1 85 ? -26.051 22.407 -11.665 1.00 39.91 85 GLY A N 1
ATOM 613 C CA . GLY A 1 85 ? -24.967 23.237 -12.178 1.00 39.91 85 GLY A CA 1
ATOM 614 C C . GLY A 1 85 ? -24.449 24.178 -11.094 1.00 39.91 85 GLY A C 1
ATOM 615 O O . GLY A 1 85 ? -25.202 24.995 -10.567 1.00 39.91 85 GLY A O 1
ATOM 616 N N . VAL A 1 86 ? -23.160 24.075 -10.783 1.00 37.44 86 VAL A N 1
ATOM 617 C CA . VAL A 1 86 ? -22.458 25.037 -9.933 1.00 37.44 86 VAL A CA 1
ATOM 618 C C . VAL A 1 86 ? -21.890 26.127 -10.838 1.00 37.44 86 VAL A C 1
ATOM 620 O O . VAL A 1 86 ? -21.010 25.872 -11.657 1.00 37.44 86 VAL A O 1
ATOM 623 N N . LYS A 1 87 ? -22.422 27.346 -10.704 1.00 37.12 87 LYS A N 1
ATOM 624 C CA . LYS A 1 87 ? -21.776 28.563 -11.204 1.00 37.12 87 LYS A CA 1
ATOM 625 C C . LYS A 1 87 ? -20.506 28.788 -10.389 1.00 37.12 87 LYS A C 1
ATOM 627 O O . LYS A 1 87 ? -20.578 28.978 -9.180 1.00 37.12 87 LYS A O 1
ATOM 632 N N . THR A 1 88 ? -19.357 28.764 -11.048 1.00 40.69 88 THR A N 1
ATOM 633 C CA . THR A 1 88 ? -18.110 29.281 -10.488 1.00 40.69 88 THR A CA 1
ATOM 634 C C . THR A 1 88 ? -18.100 30.791 -10.683 1.00 40.69 88 THR A C 1
ATOM 636 O O . THR A 1 88 ? -17.908 31.267 -11.804 1.00 40.69 88 THR A O 1
ATOM 639 N N . ASP A 1 89 ? -18.342 31.536 -9.608 1.00 36.66 89 ASP A N 1
ATOM 640 C CA . ASP A 1 89 ? -18.141 32.978 -9.611 1.00 36.66 89 ASP A CA 1
ATOM 641 C C . ASP A 1 89 ? -16.643 33.299 -9.678 1.00 36.66 89 ASP A C 1
ATOM 643 O O . ASP A 1 89 ? -15.802 32.732 -8.980 1.00 36.66 89 ASP A O 1
ATOM 647 N N . SE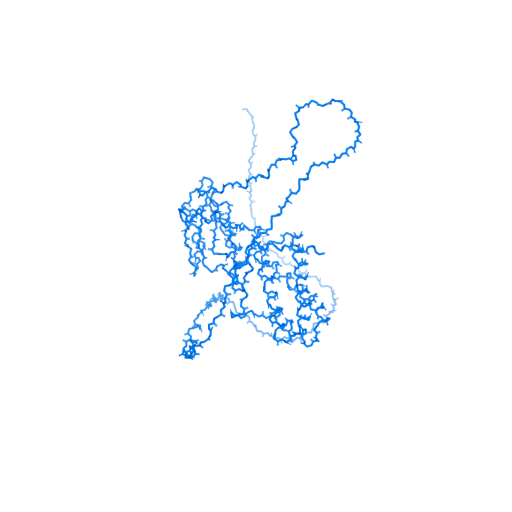R A 1 90 ? -16.342 34.203 -10.602 1.00 44.62 90 SER A N 1
ATOM 648 C CA . SER A 1 90 ? -15.031 34.736 -10.937 1.00 44.62 90 SER A CA 1
ATOM 649 C C . SER A 1 90 ? -14.461 35.557 -9.775 1.00 44.62 90 SER A C 1
ATOM 651 O O . SER A 1 90 ? -15.007 36.596 -9.407 1.00 44.62 90 SER A O 1
ATOM 653 N N . CYS A 1 91 ? -13.335 35.119 -9.211 1.00 44.41 91 CYS A N 1
ATOM 654 C CA . CYS A 1 91 ? -12.540 35.913 -8.277 1.00 44.41 91 CYS A CA 1
ATOM 655 C C . CYS A 1 91 ? -11.522 36.763 -9.046 1.00 44.41 91 CYS A C 1
ATOM 657 O O . CYS A 1 91 ? -10.390 36.331 -9.233 1.00 44.41 91 CYS A O 1
ATOM 659 N N . CYS A 1 92 ? -11.905 37.968 -9.470 1.00 48.94 92 CYS A N 1
ATOM 660 C CA . CYS A 1 92 ? -10.967 39.035 -9.836 1.00 48.94 92 CYS A CA 1
ATOM 661 C C . CYS A 1 92 ? -11.628 40.410 -9.652 1.00 48.94 92 CYS A C 1
ATOM 663 O O . CYS A 1 92 ? -12.220 40.935 -10.588 1.00 48.94 92 CYS A O 1
ATOM 665 N N . ALA A 1 93 ? -11.518 40.988 -8.451 1.00 43.59 93 ALA A N 1
ATOM 666 C CA . ALA A 1 93 ? -11.412 42.438 -8.235 1.00 43.59 93 ALA A CA 1
ATOM 667 C C . ALA A 1 93 ? -11.153 42.758 -6.751 1.00 43.59 93 ALA A C 1
ATOM 669 O O . ALA A 1 93 ? -11.913 42.318 -5.889 1.00 43.59 93 ALA A O 1
ATOM 670 N N . PRO A 1 94 ? -10.168 43.616 -6.451 1.00 55.47 94 PRO A N 1
ATOM 671 C CA . PRO A 1 94 ? -10.265 44.557 -5.342 1.00 55.47 94 PRO A CA 1
ATOM 672 C C . PRO A 1 94 ? -10.370 46.000 -5.873 1.00 55.47 94 PRO A C 1
ATOM 674 O O . PRO A 1 94 ? -9.681 46.340 -6.838 1.00 55.47 94 PRO A O 1
ATOM 677 N N . PRO A 1 95 ? -11.173 46.888 -5.258 1.00 57.50 95 PRO A N 1
ATOM 678 C CA . PRO A 1 95 ? -11.091 48.313 -5.537 1.00 57.50 95 PRO A CA 1
ATOM 679 C C . PRO A 1 95 ? -10.263 49.052 -4.472 1.00 57.50 95 PRO A C 1
ATOM 681 O O . PRO A 1 95 ? -10.483 48.871 -3.280 1.00 57.50 95 PRO A O 1
ATOM 684 N N . ASN A 1 96 ? -9.409 49.961 -4.961 1.00 51.00 96 ASN A N 1
ATOM 685 C CA . ASN A 1 96 ? -8.936 51.213 -4.339 1.00 51.00 96 ASN A CA 1
ATOM 686 C C . ASN A 1 96 ? -8.093 51.105 -3.046 1.00 51.00 96 ASN A C 1
ATOM 688 O O . ASN A 1 96 ? -8.509 50.525 -2.058 1.00 51.00 96 ASN A O 1
ATOM 692 N N . GLY A 1 97 ? -6.929 51.735 -2.897 1.00 42.44 97 GLY A N 1
ATOM 693 C CA . GLY A 1 97 ? -6.178 52.663 -3.734 1.00 42.44 97 GLY A CA 1
ATOM 694 C C . GLY A 1 97 ? -5.069 53.308 -2.887 1.00 42.44 97 GLY A C 1
ATOM 695 O O . GLY A 1 97 ? -5.237 53.459 -1.683 1.00 42.44 97 GLY A O 1
ATOM 696 N N . ALA A 1 98 ? -3.947 53.675 -3.507 1.00 42.84 98 ALA A N 1
ATOM 697 C CA . ALA A 1 98 ? -3.076 54.791 -3.121 1.00 42.84 98 ALA A CA 1
ATOM 698 C C . ALA A 1 98 ? -1.965 54.925 -4.172 1.00 42.84 98 ALA A C 1
ATOM 700 O O . ALA A 1 98 ? -1.283 53.960 -4.509 1.00 42.84 98 ALA A O 1
ATOM 701 N N . ALA A 1 99 ? -1.826 56.130 -4.713 1.00 55.00 99 ALA A N 1
ATOM 702 C CA . ALA A 1 99 ? -0.865 56.495 -5.738 1.00 55.00 99 ALA A CA 1
ATOM 703 C C . ALA A 1 99 ? 0.572 56.512 -5.199 1.00 55.00 99 ALA A C 1
ATOM 705 O O . ALA A 1 99 ? 0.827 57.237 -4.243 1.00 55.00 99 ALA A O 1
ATOM 706 N N . VAL A 1 100 ? 1.510 55.822 -5.862 1.00 43.75 100 VAL A N 1
ATOM 707 C CA . VAL A 1 100 ? 2.952 56.129 -5.806 1.00 43.75 100 VAL A CA 1
ATOM 708 C C . VAL A 1 100 ? 3.636 55.762 -7.136 1.00 43.75 100 VAL A C 1
ATOM 710 O O . VAL A 1 100 ? 3.650 54.613 -7.553 1.00 43.75 100 VAL A O 1
ATOM 713 N N . SER A 1 101 ? 4.237 56.795 -7.731 1.00 49.31 101 SER A N 1
ATOM 714 C CA . SER A 1 101 ? 5.443 56.843 -8.571 1.00 49.31 101 SER A CA 1
ATOM 715 C C . SER A 1 101 ? 5.519 56.102 -9.917 1.00 49.31 101 SER A C 1
ATOM 717 O O . SER A 1 101 ? 5.829 54.922 -10.027 1.00 49.31 101 SER A O 1
ATOM 719 N N . THR A 1 102 ? 5.426 56.926 -10.959 1.00 59.53 102 THR A N 1
ATOM 720 C CA . THR A 1 102 ? 6.055 56.809 -12.281 1.00 59.53 102 THR A CA 1
ATOM 721 C C . THR A 1 102 ? 7.535 56.399 -12.241 1.00 59.53 102 THR A C 1
ATOM 723 O O . THR A 1 102 ? 8.309 56.976 -11.476 1.00 59.53 102 THR A O 1
ATOM 726 N N . ASN A 1 103 ? 7.887 55.489 -13.163 1.00 55.72 103 ASN A N 1
ATOM 727 C CA . ASN A 1 103 ? 9.204 55.125 -13.726 1.00 55.72 103 ASN A CA 1
ATOM 728 C C . ASN A 1 103 ? 9.628 53.672 -13.466 1.00 55.72 103 ASN A C 1
ATOM 730 O O . ASN A 1 103 ? 10.532 53.405 -12.679 1.00 55.72 103 ASN A O 1
ATOM 734 N N . GLN A 1 104 ? 9.052 52.734 -14.222 1.00 49.84 104 GLN A N 1
ATOM 735 C CA . GLN A 1 104 ? 9.703 51.450 -14.472 1.00 49.84 104 GLN A CA 1
ATOM 736 C C . GLN A 1 104 ? 9.376 50.965 -15.886 1.00 49.84 104 GLN A C 1
ATOM 738 O O . GLN A 1 104 ? 8.216 50.799 -16.258 1.00 49.84 104 GLN A O 1
ATOM 743 N N . ALA A 1 105 ? 10.425 50.832 -16.696 1.00 48.31 105 ALA A N 1
ATOM 744 C CA . ALA A 1 105 ? 10.357 50.363 -18.068 1.00 48.31 105 ALA A CA 1
ATOM 745 C C . ALA A 1 105 ? 9.873 48.907 -18.109 1.00 48.31 105 ALA A C 1
ATOM 747 O O . ALA A 1 105 ? 10.330 48.053 -17.349 1.00 48.31 105 ALA A O 1
ATOM 748 N N . ALA A 1 106 ? 8.926 48.658 -19.007 1.00 49.16 106 ALA A N 1
ATOM 749 C CA . ALA A 1 106 ? 8.230 47.399 -19.178 1.00 49.16 106 ALA A CA 1
ATOM 750 C C . ALA A 1 106 ? 9.126 46.319 -19.805 1.00 49.16 106 ALA A C 1
ATOM 752 O O . ALA A 1 106 ? 9.289 46.275 -21.019 1.00 49.16 106 ALA A O 1
ATOM 753 N N . THR A 1 107 ? 9.628 45.406 -18.975 1.00 52.03 107 THR A N 1
ATOM 754 C CA . THR A 1 107 ? 9.886 43.997 -19.330 1.00 52.03 107 THR A CA 1
ATOM 755 C C . THR A 1 107 ? 9.608 43.131 -18.096 1.00 52.03 107 THR A C 1
ATOM 757 O O . THR A 1 107 ? 10.505 42.502 -17.543 1.00 52.03 107 THR A O 1
ATOM 760 N N . GLY A 1 108 ? 8.373 43.176 -17.594 1.00 45.56 108 GLY A N 1
ATOM 761 C CA . GLY A 1 108 ? 7.923 42.392 -16.443 1.00 45.56 108 GLY A CA 1
ATOM 762 C C . GLY A 1 108 ? 6.828 41.428 -16.871 1.00 45.56 108 GLY A C 1
ATOM 763 O O . GLY A 1 108 ? 5.659 41.794 -16.873 1.00 45.56 108 GLY A O 1
ATOM 764 N N . ALA A 1 109 ? 7.201 40.215 -17.276 1.00 52.44 109 ALA A N 1
ATOM 765 C CA . ALA A 1 109 ? 6.250 39.114 -17.307 1.00 52.44 109 ALA A CA 1
ATOM 766 C C . ALA A 1 109 ? 5.997 38.709 -15.849 1.00 52.44 109 ALA A C 1
ATOM 768 O O . ALA A 1 109 ? 6.908 38.210 -15.190 1.00 52.44 109 ALA A O 1
ATOM 769 N N . ASP A 1 110 ? 4.796 38.988 -15.343 1.00 46.44 110 ASP A N 1
ATOM 770 C CA . ASP A 1 110 ? 4.366 38.601 -13.999 1.00 46.44 110 ASP A CA 1
ATOM 771 C C . ASP A 1 110 ? 4.542 37.080 -13.798 1.00 46.44 110 ASP A C 1
ATOM 773 O O . ASP A 1 110 ? 3.865 36.289 -14.464 1.00 46.44 110 ASP A O 1
ATOM 777 N N . PRO A 1 111 ? 5.410 36.626 -12.871 1.00 57.75 111 PRO A N 1
ATOM 778 C CA . PRO A 1 111 ? 5.671 35.201 -12.646 1.00 57.75 111 PRO A CA 1
ATOM 779 C C . PRO A 1 111 ? 4.519 34.465 -11.934 1.00 57.75 111 PRO A C 1
ATOM 781 O O . PRO A 1 111 ? 4.613 33.266 -11.686 1.00 57.75 111 PRO A O 1
ATOM 784 N N . CYS A 1 112 ? 3.415 35.148 -11.620 1.00 59.38 112 CYS A N 1
ATOM 785 C CA . CYS A 1 112 ? 2.298 34.592 -10.852 1.00 59.38 112 CYS A CA 1
ATOM 786 C C . CYS A 1 112 ? 1.267 33.810 -11.688 1.00 59.38 112 CYS A C 1
ATOM 788 O O . CYS A 1 112 ? 0.354 33.225 -11.113 1.00 59.38 112 CYS A O 1
ATOM 790 N N . CYS A 1 113 ? 1.386 33.792 -13.021 1.00 52.88 113 CYS A N 1
ATOM 791 C CA . CYS A 1 113 ? 0.431 33.125 -13.922 1.00 52.88 113 CYS A CA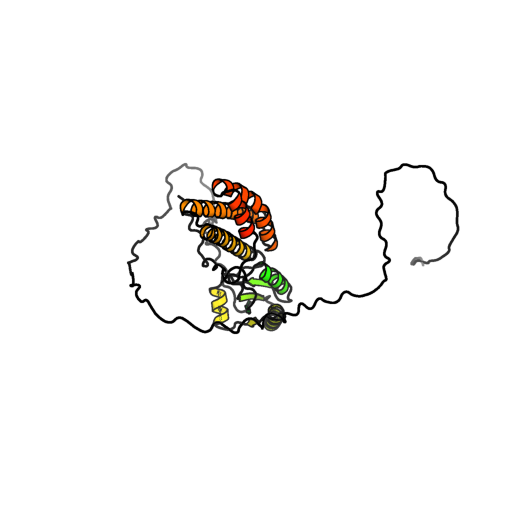 1
ATOM 792 C C . CYS A 1 113 ? 1.083 32.097 -14.860 1.00 52.88 113 CYS A C 1
ATOM 794 O O . CYS A 1 113 ? 0.521 31.783 -15.909 1.00 52.88 113 CYS A O 1
ATOM 796 N N . ALA A 1 114 ? 2.258 31.559 -14.514 1.00 54.03 114 ALA A N 1
ATOM 797 C CA . ALA A 1 114 ? 2.766 30.396 -15.231 1.00 54.03 114 ALA A CA 1
ATOM 798 C C . ALA A 1 114 ? 1.834 29.203 -14.930 1.00 54.03 114 ALA A C 1
ATOM 800 O O . ALA A 1 114 ? 1.703 28.833 -13.759 1.00 54.03 114 ALA A O 1
ATOM 801 N N . PRO A 1 115 ? 1.153 28.612 -15.933 1.00 51.38 115 PRO A N 1
ATOM 802 C CA . PRO A 1 115 ? 0.384 27.397 -15.710 1.00 51.38 115 PRO A CA 1
ATOM 803 C C . PRO A 1 115 ? 1.316 26.333 -15.115 1.00 51.38 115 PRO A C 1
ATOM 805 O O . PRO A 1 115 ? 2.491 26.285 -15.501 1.00 51.38 115 PRO A O 1
ATOM 808 N N . PRO A 1 116 ? 0.835 25.499 -14.172 1.00 53.94 116 PRO A N 1
ATOM 809 C CA . PRO A 1 116 ? 1.646 24.420 -13.628 1.00 53.94 116 PRO A CA 1
ATOM 810 C C . PRO A 1 116 ? 2.205 23.627 -14.804 1.00 53.94 116 PRO A C 1
ATOM 812 O O . PRO A 1 116 ? 1.445 23.250 -15.700 1.00 53.94 116 PRO A O 1
ATOM 815 N N . ALA A 1 117 ? 3.531 23.461 -14.833 1.00 47.00 117 ALA A N 1
ATOM 816 C CA . ALA A 1 117 ? 4.215 22.741 -15.895 1.00 47.00 117 ALA A CA 1
ATOM 817 C C . ALA A 1 117 ? 3.475 21.420 -16.104 1.00 47.00 117 ALA A C 1
ATOM 819 O O . ALA A 1 117 ? 3.409 20.599 -15.185 1.00 47.00 117 ALA A O 1
ATOM 820 N N . ALA A 1 118 ? 2.837 21.275 -17.270 1.00 51.62 118 ALA A N 1
ATOM 821 C CA . ALA A 1 118 ? 2.096 20.074 -17.603 1.00 51.62 118 ALA A CA 1
ATOM 822 C C . ALA A 1 118 ? 3.042 18.902 -17.358 1.00 51.62 118 ALA A C 1
ATOM 824 O O . ALA A 1 118 ? 4.151 18.903 -17.896 1.00 51.62 118 ALA A O 1
ATOM 825 N N . ALA A 1 119 ? 2.642 17.975 -16.482 1.00 59.56 119 ALA A N 1
ATOM 826 C CA . ALA A 1 119 ? 3.422 16.784 -16.193 1.00 59.56 119 ALA A CA 1
ATOM 827 C C . ALA A 1 119 ? 3.846 16.187 -17.538 1.00 59.56 119 ALA A C 1
ATOM 829 O O . ALA A 1 119 ? 2.987 15.834 -18.349 1.00 59.56 119 ALA A O 1
ATOM 830 N N . GLY A 1 120 ? 5.154 16.223 -17.817 1.00 68.62 120 GLY A N 1
ATOM 831 C CA . GLY A 1 120 ? 5.680 15.919 -19.142 1.00 68.62 120 GLY A CA 1
ATOM 832 C C . GLY A 1 120 ? 5.148 14.569 -19.602 1.00 68.62 120 GLY A C 1
ATOM 833 O O . GLY A 1 120 ? 5.151 13.612 -18.824 1.00 68.62 120 GLY A O 1
ATOM 834 N N . ALA A 1 121 ? 4.641 14.510 -20.834 1.00 80.50 121 ALA A N 1
ATOM 835 C CA . ALA A 1 121 ? 4.129 13.272 -21.400 1.00 80.50 121 ALA A CA 1
ATOM 836 C C . ALA A 1 121 ? 5.193 12.174 -21.249 1.00 80.50 121 ALA A C 1
ATOM 838 O O . ALA A 1 121 ? 6.337 12.353 -21.667 1.00 80.50 121 ALA A O 1
ATOM 839 N N . ILE A 1 122 ? 4.832 11.062 -20.605 1.00 85.06 122 ILE A N 1
ATOM 840 C CA . ILE A 1 122 ? 5.773 9.969 -20.355 1.00 85.06 122 ILE A CA 1
ATOM 841 C C . ILE A 1 122 ? 6.075 9.291 -21.692 1.00 85.06 122 ILE A C 1
ATOM 843 O O . ILE A 1 122 ? 5.177 8.717 -22.305 1.00 85.06 122 ILE A O 1
ATOM 847 N N . ASP A 1 123 ? 7.332 9.343 -22.133 1.00 90.31 123 ASP A N 1
ATOM 848 C CA . ASP A 1 123 ? 7.757 8.728 -23.389 1.00 90.31 123 ASP A CA 1
ATOM 849 C C . ASP A 1 123 ? 7.723 7.187 -23.291 1.00 90.31 123 ASP A C 1
ATOM 851 O O . ASP A 1 123 ? 8.483 6.600 -22.509 1.00 90.31 123 ASP A O 1
ATOM 855 N N . PRO A 1 124 ? 6.886 6.489 -24.084 1.00 92.50 124 PRO A N 1
ATOM 856 C CA . PRO A 1 124 ? 6.823 5.030 -24.067 1.00 92.50 124 PRO A CA 1
ATOM 857 C C . PRO A 1 124 ? 8.131 4.345 -24.483 1.00 92.50 124 PRO A C 1
ATOM 859 O O . PRO A 1 124 ? 8.347 3.189 -24.118 1.00 92.50 124 PRO A O 1
ATOM 862 N N . THR A 1 125 ? 8.995 5.020 -25.247 1.00 94.38 125 THR A N 1
ATOM 863 C CA . THR A 1 125 ? 10.261 4.447 -25.732 1.00 94.38 125 THR A CA 1
ATOM 864 C C . THR A 1 125 ? 11.290 4.291 -24.614 1.00 94.38 125 THR A C 1
ATOM 866 O O . THR A 1 125 ? 12.040 3.320 -24.612 1.00 94.38 125 THR A O 1
ATOM 869 N N . HIS A 1 126 ? 11.241 5.151 -23.596 1.00 96.19 126 HIS A N 1
ATOM 870 C CA . HIS A 1 126 ? 12.112 5.101 -22.419 1.00 96.19 126 HIS A CA 1
ATOM 871 C C . HIS A 1 126 ? 11.515 4.315 -21.251 1.00 96.19 126 HIS A C 1
ATOM 873 O O . HIS A 1 126 ? 12.007 4.404 -20.131 1.00 96.19 126 HIS A O 1
ATOM 879 N N . ASN A 1 127 ? 10.439 3.553 -21.462 1.00 97.62 127 ASN A N 1
ATOM 880 C CA . ASN A 1 127 ? 9.801 2.806 -20.385 1.00 97.62 127 ASN A CA 1
ATOM 881 C C . ASN A 1 127 ? 9.599 1.333 -20.749 1.00 97.62 127 ASN A C 1
ATOM 883 O O . ASN A 1 127 ? 9.241 0.960 -21.874 1.00 97.62 127 ASN A O 1
ATOM 887 N N . VAL A 1 128 ? 9.806 0.487 -19.746 1.00 98.25 128 VAL A N 1
ATOM 888 C CA . VAL A 1 128 ? 9.409 -0.920 -19.753 1.00 98.25 128 VAL A CA 1
ATOM 889 C C . VAL A 1 128 ? 8.446 -1.142 -18.594 1.00 98.25 128 VAL A C 1
ATOM 891 O O . VAL A 1 128 ? 8.655 -0.621 -17.498 1.00 98.25 128 VAL A O 1
ATOM 894 N N . ILE A 1 129 ? 7.360 -1.872 -18.846 1.00 98.38 129 ILE A N 1
ATOM 895 C CA . ILE A 1 129 ? 6.356 -2.203 -17.831 1.00 98.38 129 ILE A CA 1
ATOM 896 C C . ILE A 1 129 ? 6.181 -3.710 -17.791 1.00 98.38 129 ILE A C 1
ATOM 898 O O . ILE A 1 129 ? 6.118 -4.355 -18.838 1.00 98.38 129 ILE A O 1
ATOM 902 N N . PHE A 1 130 ? 6.086 -4.245 -16.582 1.00 98.56 130 PHE A N 1
ATOM 903 C CA . PHE A 1 130 ? 5.792 -5.642 -16.318 1.00 98.56 130 PHE A CA 1
ATOM 904 C C . PHE A 1 130 ? 4.542 -5.759 -15.459 1.00 98.56 130 PHE A C 1
ATOM 906 O O . PHE A 1 130 ? 4.426 -5.073 -14.446 1.00 98.56 130 PHE A O 1
ATOM 913 N N . GLU A 1 131 ? 3.650 -6.664 -15.843 1.00 98.25 131 GLU A N 1
ATOM 914 C CA . GLU A 1 131 ? 2.648 -7.219 -14.941 1.00 98.25 131 GLU A CA 1
ATOM 915 C C . GLU A 1 131 ? 3.311 -8.301 -14.080 1.00 98.25 131 GLU A C 1
ATOM 917 O O . GLU A 1 131 ? 4.047 -9.153 -14.594 1.00 98.25 131 GLU A O 1
ATOM 922 N N . VAL A 1 132 ? 3.093 -8.243 -12.768 1.00 97.06 132 VAL A N 1
ATOM 923 C CA . VAL A 1 132 ? 3.728 -9.110 -11.772 1.00 97.06 132 VAL A CA 1
ATOM 924 C C . VAL A 1 132 ? 2.688 -9.566 -10.760 1.00 97.06 132 VAL A C 1
ATOM 926 O O . VAL A 1 132 ? 1.873 -8.778 -10.290 1.00 97.06 132 VAL A O 1
ATOM 929 N N . GLN A 1 133 ? 2.746 -10.841 -10.388 1.00 94.44 133 GLN A N 1
ATOM 930 C CA . GLN A 1 133 ? 1.937 -11.407 -9.307 1.00 94.44 133 GLN A CA 1
ATOM 931 C C . GLN A 1 133 ? 2.776 -11.588 -8.038 1.00 94.44 133 GLN A C 1
ATOM 933 O O . GLN A 1 133 ? 3.991 -11.785 -8.108 1.00 94.44 133 GLN A O 1
ATOM 938 N N . GLY A 1 134 ? 2.124 -11.547 -6.873 1.00 93.44 134 GLY A N 1
ATOM 939 C CA . GLY A 1 134 ? 2.777 -11.820 -5.585 1.00 93.44 134 GLY A CA 1
ATOM 940 C C . GLY A 1 134 ? 3.501 -10.629 -4.947 1.00 93.44 134 GLY A C 1
ATOM 941 O O . GLY A 1 134 ? 4.234 -10.816 -3.980 1.00 93.44 134 GLY A O 1
ATOM 942 N N . LEU A 1 135 ? 3.302 -9.413 -5.464 1.00 95.31 135 LEU A N 1
ATOM 943 C CA . LEU A 1 135 ? 3.708 -8.152 -4.814 1.00 95.31 135 LEU A CA 1
ATOM 944 C C . LEU A 1 135 ? 2.516 -7.390 -4.202 1.00 95.31 135 LEU A C 1
ATOM 946 O O . LEU A 1 135 ? 2.659 -6.298 -3.644 1.00 95.31 135 LEU A O 1
ATOM 950 N N . GLU A 1 136 ? 1.332 -7.985 -4.301 1.00 95.62 136 GLU A N 1
ATOM 951 C CA . GLU A 1 136 ? 0.102 -7.522 -3.675 1.00 95.62 136 GLU A CA 1
ATOM 952 C C . GLU A 1 136 ? 0.171 -7.684 -2.151 1.00 95.62 136 GLU A C 1
ATOM 954 O O . GLU A 1 136 ? 0.887 -8.526 -1.607 1.00 95.62 136 GLU A O 1
ATOM 959 N N . CYS A 1 137 ? -0.596 -6.865 -1.442 1.00 94.62 137 CYS A N 1
ATOM 960 C CA . CYS A 1 137 ? -0.732 -6.924 -0.001 1.00 94.62 137 CYS A CA 1
ATOM 961 C C . CYS A 1 137 ? -1.541 -8.159 0.408 1.00 94.62 137 CYS A C 1
ATOM 963 O O . CYS A 1 137 ? -2.724 -8.262 0.072 1.00 94.62 137 CYS A O 1
ATOM 965 N N . PRO A 1 138 ? -0.962 -9.085 1.195 1.00 92.44 138 PRO A N 1
ATOM 966 C CA . PRO A 1 138 ? -1.715 -10.231 1.680 1.00 92.44 138 PRO A CA 1
ATOM 967 C C . PRO A 1 138 ? -2.796 -9.816 2.683 1.00 92.44 138 PRO A C 1
ATOM 969 O O . PRO A 1 138 ? -3.769 -10.545 2.828 1.00 92.44 138 PRO A O 1
ATOM 972 N N . ALA A 1 139 ? -2.653 -8.666 3.354 1.00 91.88 139 ALA A N 1
ATOM 973 C CA . ALA A 1 139 ? -3.563 -8.198 4.398 1.00 91.88 139 ALA A CA 1
ATOM 974 C C . ALA A 1 139 ? -4.736 -7.345 3.882 1.00 91.88 139 ALA A C 1
ATOM 976 O O . ALA A 1 139 ? -5.762 -7.276 4.558 1.00 91.88 139 ALA A O 1
ATOM 977 N N . VAL A 1 140 ? -4.603 -6.701 2.717 1.00 95.25 140 VAL A N 1
ATOM 978 C CA . VAL A 1 140 ? -5.609 -5.796 2.138 1.00 95.25 140 VAL A CA 1
ATOM 979 C C . VAL A 1 140 ? -5.739 -6.075 0.643 1.00 95.25 140 VAL A C 1
ATOM 981 O O . VAL A 1 140 ? -4.791 -5.886 -0.116 1.00 95.25 140 VAL A O 1
ATOM 984 N N . ARG A 1 141 ? -6.925 -6.506 0.208 1.00 95.31 141 ARG A N 1
ATOM 985 C CA . ARG A 1 141 ? -7.183 -6.830 -1.202 1.00 95.31 141 ARG A CA 1
ATOM 986 C C . ARG A 1 141 ? -7.123 -5.576 -2.076 1.00 95.31 141 ARG A C 1
ATOM 988 O O . ARG A 1 141 ? -7.565 -4.509 -1.655 1.00 95.31 141 ARG A O 1
ATOM 995 N N . GLY A 1 142 ? -6.570 -5.706 -3.283 1.00 95.75 142 GLY A N 1
ATOM 996 C CA . GLY A 1 142 ? -6.505 -4.608 -4.255 1.00 95.75 142 GLY A CA 1
ATOM 997 C C . GLY A 1 142 ? -5.482 -3.513 -3.919 1.00 95.75 142 GLY A C 1
ATOM 998 O O . GLY A 1 142 ? -5.608 -2.381 -4.396 1.00 95.75 142 GLY A O 1
ATOM 999 N N . LEU A 1 143 ? -4.478 -3.813 -3.091 1.00 97.25 143 LEU A N 1
ATOM 1000 C CA . LEU A 1 143 ? -3.402 -2.894 -2.714 1.00 97.25 143 LEU A CA 1
ATOM 1001 C C . LEU A 1 143 ? -2.043 -3.579 -2.868 1.00 97.25 143 LEU A C 1
ATOM 1003 O O . LEU A 1 143 ? -1.924 -4.760 -2.572 1.00 97.25 143 LEU A O 1
ATOM 1007 N N . GLY A 1 144 ? -1.016 -2.842 -3.285 1.00 96.31 144 GLY A N 1
ATOM 1008 C CA . GLY A 1 144 ? 0.364 -3.327 -3.283 1.00 96.31 144 GLY A CA 1
ATOM 1009 C C . GLY A 1 144 ? 0.959 -3.320 -1.876 1.00 96.31 144 GLY A C 1
ATOM 1010 O O . GLY A 1 144 ? 0.689 -2.403 -1.101 1.00 96.31 144 GLY A O 1
ATOM 1011 N N . CYS A 1 145 ? 1.786 -4.310 -1.530 1.00 93.44 145 CYS A N 1
ATOM 1012 C CA . CYS A 1 145 ? 2.460 -4.316 -0.231 1.00 93.44 145 CYS A CA 1
ATOM 1013 C C . CYS A 1 145 ? 3.723 -3.462 -0.292 1.00 93.44 145 CYS A C 1
ATOM 1015 O O . CYS A 1 145 ? 4.698 -3.851 -0.937 1.00 93.44 145 CYS A O 1
ATOM 1017 N N . GLY A 1 146 ? 3.757 -2.334 0.421 1.00 92.50 146 GLY A N 1
ATOM 1018 C CA . GLY A 1 146 ? 4.949 -1.482 0.441 1.00 92.50 146 GLY A CA 1
ATOM 1019 C C . GLY A 1 146 ? 6.208 -2.237 0.889 1.00 92.50 146 GLY A C 1
ATOM 1020 O O . GLY A 1 146 ? 7.267 -2.048 0.298 1.00 92.50 146 GLY A O 1
ATOM 1021 N N . HIS A 1 147 ? 6.085 -3.143 1.870 1.00 90.31 147 HIS A N 1
ATOM 1022 C CA . HIS A 1 147 ? 7.197 -3.960 2.383 1.00 90.31 147 HIS A CA 1
ATOM 1023 C C . HIS A 1 147 ? 7.739 -4.971 1.363 1.00 90.31 147 HIS A C 1
ATOM 1025 O O . HIS A 1 147 ? 8.936 -5.243 1.358 1.00 90.31 147 HIS A O 1
ATOM 1031 N N . LEU A 1 148 ? 6.890 -5.489 0.469 1.00 93.19 148 LEU A N 1
ATOM 1032 C CA . LEU A 1 148 ? 7.338 -6.366 -0.618 1.00 93.19 148 LEU A CA 1
ATOM 1033 C C . LEU A 1 148 ? 7.871 -5.563 -1.809 1.00 93.19 148 LEU A C 1
ATOM 1035 O O . LEU A 1 148 ? 8.834 -5.974 -2.442 1.00 93.19 148 LEU A O 1
ATOM 1039 N N . LEU A 1 149 ? 7.269 -4.410 -2.108 1.00 95.44 149 LEU A N 1
ATOM 1040 C CA . LEU A 1 149 ? 7.618 -3.588 -3.268 1.00 95.44 149 LEU A CA 1
ATOM 1041 C C . LEU A 1 149 ? 8.938 -2.832 -3.084 1.00 95.44 149 LEU A C 1
ATOM 1043 O O . LEU A 1 149 ? 9.749 -2.789 -4.004 1.00 95.44 149 LEU A O 1
ATOM 1047 N N . ALA A 1 150 ? 9.177 -2.239 -1.912 1.00 94.75 150 ALA A N 1
ATOM 1048 C CA . ALA A 1 150 ? 10.362 -1.421 -1.652 1.00 94.75 150 ALA A CA 1
ATOM 1049 C C . ALA A 1 150 ? 11.708 -2.115 -1.973 1.00 94.75 150 ALA A C 1
ATOM 1051 O O . ALA A 1 150 ? 12.516 -1.503 -2.682 1.00 94.75 150 ALA A O 1
ATOM 1052 N N . PRO A 1 151 ? 11.985 -3.359 -1.521 1.00 94.56 151 PRO A N 1
ATOM 1053 C CA . PRO A 1 151 ? 13.244 -4.031 -1.848 1.00 94.56 151 PRO A CA 1
ATOM 1054 C C . PRO A 1 151 ? 13.383 -4.343 -3.344 1.00 94.56 151 PRO A C 1
ATOM 1056 O O . PRO A 1 151 ? 14.487 -4.241 -3.878 1.00 94.56 151 PRO A O 1
ATOM 1059 N N . GLU A 1 152 ? 12.285 -4.663 -4.030 1.00 95.81 152 GLU A N 1
ATOM 1060 C CA . GLU A 1 152 ? 12.287 -4.941 -5.472 1.00 95.81 152 GLU A CA 1
ATOM 1061 C C . GLU A 1 152 ? 12.599 -3.677 -6.275 1.00 95.81 152 GLU A C 1
ATOM 1063 O O . GLU A 1 152 ? 13.495 -3.686 -7.116 1.00 95.81 152 GLU A O 1
ATOM 1068 N N . LEU A 1 153 ? 11.937 -2.557 -5.963 1.00 97.06 153 LEU A N 1
ATOM 1069 C CA . LEU A 1 153 ? 12.224 -1.261 -6.587 1.00 97.06 153 LEU A CA 1
ATOM 1070 C C . LEU A 1 153 ? 13.687 -0.849 -6.354 1.00 97.06 153 LEU A C 1
ATOM 1072 O O . LEU A 1 153 ? 14.391 -0.456 -7.281 1.00 97.06 153 LEU A O 1
ATOM 1076 N N . ALA A 1 154 ? 14.200 -1.038 -5.135 1.00 96.25 154 ALA A N 1
ATOM 1077 C CA . ALA A 1 154 ? 15.598 -0.751 -4.824 1.00 96.25 154 ALA A CA 1
ATOM 1078 C C . ALA A 1 154 ? 16.599 -1.657 -5.567 1.00 96.25 154 ALA A C 1
ATOM 1080 O O . ALA A 1 154 ? 17.740 -1.246 -5.784 1.00 96.25 154 ALA A O 1
ATOM 1081 N N . ALA A 1 155 ? 16.218 -2.888 -5.919 1.00 96.88 155 ALA A N 1
ATOM 1082 C CA . ALA A 1 155 ? 17.035 -3.776 -6.743 1.00 96.88 155 ALA A CA 1
ATOM 1083 C C . ALA A 1 155 ? 17.002 -3.359 -8.221 1.00 96.88 155 ALA A C 1
ATOM 1085 O O . ALA A 1 155 ? 18.046 -3.334 -8.871 1.00 96.88 155 ALA A O 1
ATOM 1086 N N . LEU A 1 156 ? 15.828 -2.978 -8.730 1.00 97.94 156 LEU A N 1
ATOM 1087 C CA . LEU A 1 156 ? 15.644 -2.489 -10.098 1.00 97.94 156 LEU A CA 1
ATOM 1088 C C . LEU A 1 156 ? 16.395 -1.178 -10.349 1.00 97.94 156 LEU A C 1
ATOM 1090 O O . LEU A 1 156 ? 17.030 -1.041 -11.388 1.00 97.94 156 LEU A O 1
ATOM 1094 N N . ASP A 1 157 ? 16.399 -0.260 -9.382 1.00 97.94 157 ASP A N 1
ATOM 1095 C CA . ASP A 1 157 ? 17.138 1.011 -9.460 1.00 97.94 157 ASP A CA 1
ATOM 1096 C C . ASP A 1 157 ? 18.668 0.820 -9.529 1.00 97.94 157 ASP A C 1
ATOM 1098 O O . ASP A 1 157 ? 19.397 1.752 -9.856 1.00 97.94 157 ASP A O 1
ATOM 1102 N N . LYS A 1 158 ? 19.181 -0.375 -9.205 1.00 98.12 158 LYS A N 1
ATOM 1103 C CA . LYS A 1 158 ? 20.611 -0.721 -9.310 1.00 98.12 158 LYS A CA 1
ATOM 1104 C C . LYS A 1 158 ? 20.965 -1.411 -10.627 1.00 98.12 158 LYS A C 1
ATOM 1106 O O . LYS A 1 158 ? 22.134 -1.729 -10.841 1.00 98.12 158 LYS A O 1
ATOM 1111 N N . LEU A 1 159 ? 19.978 -1.706 -11.471 1.00 98.25 159 LEU A N 1
ATOM 1112 C CA . LEU A 1 159 ? 20.200 -2.363 -12.750 1.00 98.25 159 LEU A CA 1
ATOM 1113 C C . LEU A 1 159 ? 20.907 -1.400 -13.713 1.00 98.25 159 LEU A C 1
ATOM 1115 O O . LEU A 1 159 ? 20.492 -0.255 -13.875 1.00 98.25 159 LEU A O 1
ATOM 1119 N N . GLU A 1 160 ? 21.966 -1.865 -14.376 1.00 98.19 160 GLU A N 1
ATOM 1120 C CA . GLU A 1 160 ? 22.673 -1.062 -15.377 1.00 98.19 160 GLU A CA 1
ATOM 1121 C C . GLU A 1 160 ? 21.710 -0.625 -16.492 1.00 98.19 160 GLU A C 1
ATOM 1123 O O . GLU A 1 160 ? 21.028 -1.452 -17.097 1.00 98.19 160 GLU A O 1
ATOM 1128 N N . GLY A 1 161 ? 21.640 0.686 -16.743 1.00 98.12 161 GLY A N 1
ATOM 1129 C CA . GLY A 1 161 ? 20.734 1.279 -17.727 1.00 98.12 161 GLY A CA 1
ATOM 1130 C C . GLY A 1 161 ? 19.324 1.599 -17.216 1.00 98.12 161 GLY A C 1
ATOM 1131 O O . GLY A 1 161 ? 18.551 2.196 -17.963 1.00 98.12 161 GLY A O 1
ATOM 1132 N N . ALA A 1 162 ? 18.979 1.263 -15.970 1.00 98.25 162 ALA A N 1
ATOM 1133 C CA . ALA A 1 162 ? 17.760 1.748 -15.324 1.00 98.25 162 ALA A CA 1
ATOM 1134 C C . ALA A 1 162 ? 18.007 3.108 -14.647 1.00 98.25 162 ALA A C 1
ATOM 1136 O O . ALA A 1 162 ? 18.996 3.286 -13.941 1.00 98.25 162 ALA A O 1
ATOM 1137 N N . GLU A 1 163 ? 17.100 4.066 -14.843 1.00 97.62 163 GLU A N 1
ATOM 1138 C CA . GLU A 1 163 ? 17.141 5.364 -14.152 1.00 97.62 163 GLU A CA 1
ATOM 1139 C C . GLU A 1 163 ? 16.329 5.343 -12.858 1.00 97.62 163 GLU A C 1
ATOM 1141 O O . GLU A 1 163 ? 16.765 5.862 -11.831 1.00 97.62 163 GLU A O 1
ATOM 1146 N N . ARG A 1 164 ? 15.114 4.783 -12.919 1.00 97.69 164 ARG A N 1
ATOM 1147 C CA . ARG A 1 164 ? 14.184 4.743 -11.788 1.00 97.69 164 ARG A CA 1
ATOM 1148 C C . ARG A 1 164 ? 13.094 3.705 -11.995 1.00 97.69 164 ARG A C 1
ATOM 1150 O O . ARG A 1 164 ? 12.622 3.498 -13.115 1.00 97.69 164 ARG A O 1
ATOM 1157 N N . SER A 1 165 ? 12.638 3.116 -10.903 1.00 98.25 165 SER A N 1
ATOM 1158 C CA . SER A 1 165 ? 11.542 2.158 -10.860 1.00 98.25 165 SER A CA 1
ATOM 1159 C C . SER A 1 165 ? 10.340 2.687 -10.079 1.00 98.25 165 SER A C 1
ATOM 1161 O O . SER A 1 165 ? 10.436 3.564 -9.213 1.00 98.25 165 SER A O 1
ATOM 1163 N N . PHE A 1 166 ? 9.168 2.172 -10.438 1.00 98.19 166 PHE A N 1
ATOM 1164 C CA . PHE A 1 166 ? 7.885 2.576 -9.889 1.00 98.19 166 PHE A CA 1
ATOM 1165 C C . PHE A 1 166 ? 6.944 1.377 -9.808 1.00 98.19 166 PHE A C 1
ATOM 1167 O O . PHE A 1 166 ? 6.970 0.506 -10.675 1.00 98.19 166 PHE A O 1
ATOM 1174 N N . ALA A 1 167 ? 6.056 1.385 -8.822 1.00 98.12 167 ALA A N 1
ATOM 1175 C CA . ALA A 1 167 ? 4.934 0.462 -8.724 1.00 98.12 167 ALA A CA 1
ATOM 1176 C C . ALA A 1 167 ? 3.612 1.214 -8.890 1.00 98.12 167 ALA A C 1
ATOM 1178 O O . ALA A 1 167 ? 3.504 2.385 -8.512 1.00 98.12 167 ALA A O 1
ATOM 1179 N N . ASN A 1 168 ? 2.595 0.551 -9.435 1.00 97.81 168 ASN A N 1
ATOM 1180 C CA . ASN A 1 168 ? 1.235 1.071 -9.360 1.00 97.81 168 ASN A CA 1
ATOM 1181 C C . ASN A 1 168 ? 0.614 0.814 -7.976 1.00 97.81 168 ASN A C 1
ATOM 1183 O O . ASN A 1 168 ? 1.191 0.152 -7.111 1.00 97.81 168 ASN A O 1
ATOM 1187 N N . ARG A 1 169 ? -0.595 1.340 -7.756 1.00 96.88 169 ARG A N 1
ATOM 1188 C CA . ARG A 1 169 ? -1.287 1.252 -6.462 1.00 96.88 169 ARG A CA 1
ATOM 1189 C C . ARG A 1 169 ? -1.533 -0.187 -5.994 1.00 96.88 169 ARG A C 1
ATOM 1191 O O . ARG A 1 169 ? -1.475 -0.454 -4.797 1.00 96.88 169 ARG A O 1
ATOM 1198 N N . THR A 1 170 ? -1.851 -1.091 -6.915 1.00 97.62 170 THR A N 1
ATOM 1199 C CA . THR A 1 170 ? -2.197 -2.484 -6.596 1.00 97.62 170 THR A CA 1
ATOM 1200 C C . THR A 1 170 ? -0.966 -3.377 -6.440 1.00 97.62 170 THR A C 1
ATOM 1202 O O . THR A 1 170 ? -1.100 -4.500 -5.977 1.00 97.62 170 THR A O 1
ATOM 1205 N N . GLY A 1 171 ? 0.232 -2.898 -6.798 1.00 96.94 171 GLY A N 1
ATOM 1206 C CA . GLY A 1 171 ? 1.455 -3.706 -6.801 1.00 96.94 171 GLY A CA 1
ATOM 1207 C C . GLY A 1 171 ? 1.503 -4.753 -7.918 1.00 96.94 171 GLY A C 1
ATOM 1208 O O . GLY A 1 171 ? 2.426 -5.557 -7.952 1.00 96.94 171 GLY A O 1
ATOM 1209 N N . THR A 1 172 ? 0.534 -4.740 -8.836 1.00 97.69 172 THR A N 1
ATOM 1210 C CA . THR A 1 172 ? 0.446 -5.696 -9.954 1.00 97.69 172 THR A CA 1
ATOM 1211 C C . THR A 1 172 ? 1.231 -5.247 -11.180 1.00 97.69 172 THR A C 1
ATOM 1213 O O . THR A 1 172 ? 1.452 -6.040 -12.089 1.00 97.69 172 THR A O 1
ATOM 1216 N N . MET A 1 173 ? 1.666 -3.983 -11.228 1.00 98.50 173 MET A N 1
ATOM 1217 C CA . MET A 1 173 ? 2.473 -3.454 -12.323 1.00 98.50 173 MET A CA 1
ATOM 1218 C C . MET A 1 173 ? 3.712 -2.733 -11.810 1.00 98.50 173 MET A C 1
ATOM 1220 O O . MET A 1 173 ? 3.635 -1.886 -10.916 1.00 98.50 173 MET A O 1
ATOM 1224 N N . ILE A 1 174 ? 4.842 -3.025 -12.451 1.00 98.50 174 ILE A N 1
ATOM 1225 C CA . ILE A 1 174 ? 6.133 -2.385 -12.210 1.00 98.50 174 ILE A CA 1
ATOM 1226 C C . ILE A 1 174 ? 6.581 -1.684 -13.487 1.00 98.50 174 ILE A C 1
ATOM 1228 O O . ILE A 1 174 ? 6.649 -2.303 -14.549 1.00 98.50 174 ILE A O 1
ATOM 1232 N N . ARG A 1 175 ? 6.912 -0.398 -13.379 1.00 98.44 175 ARG A N 1
ATOM 1233 C CA . ARG A 1 175 ? 7.494 0.410 -14.454 1.00 98.44 175 ARG A CA 1
ATOM 1234 C C . ARG A 1 175 ? 8.952 0.694 -14.142 1.00 98.44 175 ARG A C 1
ATOM 1236 O O . ARG A 1 175 ? 9.269 1.103 -13.029 1.00 98.44 175 ARG A O 1
ATOM 1243 N N . VAL A 1 176 ? 9.813 0.569 -15.142 1.00 98.62 176 VAL A N 1
ATOM 1244 C CA . VAL A 1 176 ? 11.203 1.026 -15.079 1.00 98.62 176 VAL A CA 1
ATOM 1245 C C . VAL A 1 176 ? 11.452 2.004 -16.217 1.00 98.62 176 VAL A C 1
ATOM 1247 O O . VAL A 1 176 ? 11.148 1.713 -17.377 1.00 98.62 176 VAL A O 1
ATOM 1250 N N . THR A 1 177 ? 11.986 3.170 -15.867 1.00 98.25 177 THR A N 1
ATOM 1251 C CA . THR A 1 177 ? 12.479 4.162 -16.819 1.00 98.25 177 THR A CA 1
ATOM 1252 C C . THR A 1 177 ? 13.911 3.804 -17.202 1.00 98.25 177 THR A C 1
ATOM 1254 O O . THR A 1 177 ? 14.746 3.534 -16.338 1.00 98.25 177 THR A O 1
ATOM 1257 N N . VAL A 1 178 ? 14.167 3.746 -18.503 1.00 98.38 178 VAL A N 1
ATOM 1258 C CA . VAL A 1 178 ? 15.414 3.299 -19.124 1.00 98.38 178 VAL A CA 1
ATOM 1259 C C . VAL A 1 178 ? 16.225 4.515 -19.548 1.00 98.38 178 VAL A C 1
ATOM 1261 O O . VAL A 1 178 ? 15.699 5.403 -20.222 1.00 98.38 178 VAL A O 1
ATOM 1264 N N . ALA A 1 179 ? 17.510 4.524 -19.199 1.00 97.75 179 ALA A N 1
ATOM 1265 C CA . ALA A 1 179 ? 18.418 5.607 -19.539 1.00 97.75 179 ALA A CA 1
ATOM 1266 C C . ALA A 1 179 ? 18.524 5.795 -21.053 1.00 97.75 179 ALA A C 1
ATOM 1268 O O . ALA A 1 179 ? 18.532 4.826 -21.811 1.00 97.75 179 ALA A O 1
ATOM 1269 N N . ALA A 1 180 ? 18.652 7.043 -21.505 1.00 95.94 180 ALA A N 1
ATOM 1270 C CA . ALA A 1 180 ? 18.570 7.366 -22.931 1.00 95.94 180 ALA A CA 1
ATOM 1271 C C . ALA A 1 180 ? 19.607 6.646 -23.816 1.00 95.94 180 ALA A C 1
ATOM 1273 O O . ALA A 1 180 ? 19.327 6.354 -24.975 1.00 95.94 180 ALA A O 1
ATOM 1274 N N . ALA A 1 181 ? 20.789 6.348 -23.271 1.00 96.31 181 ALA A N 1
ATOM 1275 C CA . ALA A 1 181 ? 21.861 5.634 -23.969 1.00 96.31 181 ALA A CA 1
ATOM 1276 C C . ALA A 1 181 ? 21.856 4.112 -23.727 1.00 96.31 181 ALA A C 1
ATOM 1278 O O . ALA A 1 181 ? 22.722 3.409 -24.249 1.00 96.31 181 ALA A O 1
ATOM 1279 N N . ALA A 1 182 ? 20.938 3.603 -22.901 1.00 97.62 182 ALA A N 1
ATOM 1280 C CA . ALA A 1 182 ? 20.898 2.198 -22.530 1.00 97.62 182 ALA A CA 1
ATOM 1281 C C . ALA A 1 182 ? 20.139 1.345 -23.553 1.00 97.62 182 ALA A C 1
ATOM 1283 O O . ALA A 1 182 ? 19.228 1.790 -24.247 1.00 97.62 182 ALA A O 1
ATOM 1284 N N . ASP A 1 183 ? 20.518 0.072 -23.601 1.00 97.88 183 ASP A N 1
ATOM 1285 C CA . ASP A 1 183 ? 19.854 -0.957 -24.393 1.00 97.88 183 ASP A CA 1
ATOM 1286 C C . ASP A 1 183 ? 18.573 -1.408 -23.672 1.00 97.88 183 ASP A C 1
ATOM 1288 O O . ASP A 1 183 ? 18.616 -2.077 -22.634 1.00 97.88 183 ASP A O 1
ATOM 1292 N N . ARG A 1 184 ? 17.421 -0.994 -24.207 1.00 97.31 184 ARG A N 1
ATOM 1293 C CA . ARG A 1 184 ? 16.103 -1.211 -23.600 1.00 97.31 184 ARG A CA 1
ATOM 1294 C C . ARG A 1 184 ? 15.773 -2.687 -23.433 1.00 97.31 184 ARG A C 1
ATOM 1296 O O . ARG A 1 184 ? 15.202 -3.071 -22.413 1.00 97.31 184 ARG A O 1
ATOM 1303 N N . GLU A 1 185 ? 16.115 -3.511 -24.412 1.00 97.75 185 GLU A N 1
ATOM 1304 C CA . GLU A 1 185 ? 15.868 -4.947 -24.396 1.00 97.75 185 GLU A CA 1
ATOM 1305 C C . GLU A 1 185 ? 16.700 -5.632 -23.306 1.00 97.75 185 GLU A C 1
ATOM 1307 O O . GLU A 1 185 ? 16.160 -6.448 -22.553 1.00 97.75 185 GLU A O 1
ATOM 1312 N N . LYS A 1 186 ? 17.974 -5.246 -23.141 1.00 98.19 186 LYS A N 1
ATOM 1313 C CA . LYS A 1 186 ? 18.814 -5.741 -22.034 1.00 98.19 186 LYS A CA 1
ATOM 1314 C C . LYS A 1 186 ? 18.275 -5.333 -20.669 1.00 98.19 186 LYS A C 1
ATOM 1316 O O . LYS A 1 186 ? 18.225 -6.166 -19.761 1.00 98.19 186 LYS A O 1
ATOM 1321 N N . VAL A 1 187 ? 17.831 -4.082 -20.519 1.00 98.44 187 VAL A N 1
ATOM 1322 C CA . VAL A 1 187 ? 17.195 -3.626 -19.275 1.00 98.44 187 VAL A CA 1
ATOM 1323 C C . VAL A 1 187 ? 15.922 -4.430 -19.013 1.00 98.44 187 VAL A C 1
ATOM 1325 O O . VAL A 1 187 ? 15.761 -4.962 -17.919 1.00 98.44 187 VAL A O 1
ATOM 1328 N N . ALA A 1 188 ? 15.054 -4.622 -20.010 1.00 98.12 188 ALA A N 1
ATOM 1329 C CA . ALA A 1 188 ? 13.840 -5.427 -19.868 1.00 98.12 188 ALA A CA 1
ATOM 1330 C C . ALA A 1 188 ? 14.133 -6.874 -19.424 1.00 98.12 188 ALA A C 1
ATOM 1332 O O . ALA A 1 188 ? 13.419 -7.418 -18.580 1.00 98.12 188 ALA A O 1
ATOM 1333 N N . GLU A 1 189 ? 15.183 -7.506 -19.951 1.00 98.06 189 GLU A N 1
ATOM 1334 C CA . GLU A 1 189 ? 15.599 -8.843 -19.516 1.00 98.06 189 GLU A CA 1
ATOM 1335 C C . GLU A 1 189 ? 16.065 -8.852 -18.050 1.00 98.06 189 GLU A C 1
ATOM 1337 O O . GLU A 1 189 ? 15.655 -9.720 -17.273 1.00 98.06 189 GLU A O 1
ATOM 1342 N N . GLY A 1 190 ? 16.870 -7.863 -17.649 1.00 98.12 190 GLY A N 1
ATOM 1343 C CA . GLY A 1 190 ? 17.314 -7.695 -16.265 1.00 98.12 190 GLY A CA 1
ATOM 1344 C C . GLY A 1 190 ? 16.150 -7.479 -15.295 1.00 98.12 190 GLY A C 1
ATOM 1345 O O . GLY A 1 190 ? 16.071 -8.152 -14.266 1.00 98.12 190 GLY A O 1
ATOM 1346 N N . VAL A 1 191 ? 15.198 -6.618 -15.667 1.00 98.12 191 VAL A N 1
ATOM 1347 C CA . VAL A 1 191 ? 13.962 -6.376 -14.909 1.00 98.12 191 VAL A CA 1
ATOM 1348 C C . VAL A 1 191 ? 13.166 -7.671 -14.752 1.00 98.12 191 VAL A C 1
ATOM 1350 O O . VAL A 1 191 ? 12.797 -8.037 -13.636 1.00 98.12 191 VAL A O 1
ATOM 1353 N N . ARG A 1 192 ? 12.955 -8.422 -15.843 1.00 97.94 192 ARG A N 1
ATOM 1354 C CA . ARG A 1 192 ? 12.259 -9.716 -15.797 1.00 97.94 192 ARG A CA 1
ATOM 1355 C C . ARG A 1 192 ? 12.938 -10.683 -14.828 1.00 97.94 192 ARG A C 1
ATOM 1357 O O . ARG A 1 192 ? 12.242 -11.354 -14.067 1.00 97.94 192 ARG A O 1
ATOM 1364 N N . ARG A 1 193 ? 14.271 -10.770 -14.857 1.00 96.88 193 ARG A N 1
ATOM 1365 C CA . ARG A 1 193 ? 15.051 -11.676 -14.001 1.00 96.88 193 ARG A CA 1
ATOM 1366 C C . ARG A 1 193 ? 14.868 -11.359 -12.517 1.00 96.88 193 ARG A C 1
ATOM 1368 O O . ARG A 1 193 ? 14.663 -12.281 -11.737 1.00 96.88 193 ARG A O 1
ATOM 1375 N N . ILE A 1 194 ? 14.896 -10.077 -12.150 1.00 96.12 194 ILE A N 1
ATOM 1376 C CA . ILE A 1 194 ? 14.660 -9.621 -10.771 1.00 96.12 194 ILE A CA 1
ATOM 1377 C C . ILE A 1 194 ? 13.225 -9.964 -10.338 1.00 96.12 194 ILE A C 1
ATOM 1379 O O . ILE A 1 194 ? 13.014 -10.611 -9.314 1.00 96.12 194 ILE A O 1
ATOM 1383 N N . LEU A 1 195 ? 12.233 -9.611 -11.161 1.00 96.31 195 LEU A N 1
ATOM 1384 C CA . LEU A 1 195 ? 10.819 -9.742 -10.798 1.00 96.31 195 LEU A CA 1
ATOM 1385 C C . LEU A 1 195 ? 10.311 -11.191 -10.767 1.00 96.31 195 LEU A C 1
ATOM 1387 O O . LEU A 1 195 ? 9.418 -11.504 -9.982 1.00 96.31 195 LEU A O 1
ATOM 1391 N N . THR A 1 196 ? 10.874 -12.084 -11.585 1.00 93.69 196 THR A N 1
ATOM 1392 C CA . THR A 1 196 ? 10.433 -13.491 -11.651 1.00 93.69 196 THR A CA 1
ATOM 1393 C C . THR A 1 196 ? 10.747 -14.249 -10.353 1.00 93.69 196 THR A C 1
ATOM 1395 O O . THR A 1 196 ? 9.952 -15.089 -9.953 1.00 93.69 196 THR A O 1
ATOM 1398 N N . GLY A 1 197 ? 11.807 -13.900 -9.608 1.00 81.94 197 GLY A N 1
ATOM 1399 C CA . GLY A 1 197 ? 12.121 -14.562 -8.328 1.00 81.94 197 GLY A CA 1
ATOM 1400 C C . GLY A 1 197 ? 12.081 -16.102 -8.405 1.00 81.94 197 GLY A C 1
ATOM 1401 O O . GLY A 1 197 ? 12.288 -16.667 -9.477 1.00 81.94 197 GLY A O 1
ATOM 1402 N N . GLU A 1 198 ? 11.816 -16.783 -7.283 1.00 72.25 198 GLU A N 1
ATOM 1403 C CA . GLU A 1 198 ? 11.649 -18.252 -7.274 1.00 72.25 198 GLU A CA 1
ATOM 1404 C C . GLU A 1 198 ? 10.232 -18.696 -7.693 1.00 72.25 198 GLU A C 1
ATOM 1406 O O . GLU A 1 198 ? 10.106 -19.699 -8.389 1.00 72.25 198 GLU A O 1
ATOM 1411 N N . ASP A 1 199 ? 9.188 -17.918 -7.372 1.00 86.31 199 ASP A N 1
ATOM 1412 C CA . ASP A 1 199 ? 7.781 -18.335 -7.548 1.00 86.31 199 ASP A CA 1
ATOM 1413 C C . ASP A 1 199 ? 6.876 -17.291 -8.237 1.00 86.31 199 ASP A C 1
ATOM 1415 O O . ASP A 1 199 ? 5.652 -17.436 -8.256 1.00 86.31 199 ASP A O 1
ATOM 1419 N N . ARG A 1 200 ? 7.433 -16.208 -8.796 1.00 93.50 200 ARG A N 1
ATOM 1420 C CA . ARG A 1 200 ? 6.639 -15.139 -9.428 1.00 93.50 200 ARG A CA 1
ATOM 1421 C C . ARG A 1 200 ? 6.714 -15.222 -10.947 1.00 93.50 200 ARG A C 1
ATOM 1423 O O . ARG A 1 200 ? 7.655 -15.742 -11.538 1.00 93.50 200 ARG A O 1
ATOM 1430 N N . LYS A 1 201 ? 5.710 -14.658 -11.615 1.00 93.81 201 LYS A N 1
ATOM 1431 C CA . LYS A 1 201 ? 5.699 -14.501 -13.072 1.00 93.81 201 LYS A CA 1
ATOM 1432 C C . LYS A 1 201 ? 5.676 -13.020 -13.414 1.00 93.81 201 LYS A C 1
ATOM 1434 O O . LYS A 1 201 ? 4.773 -12.311 -12.983 1.00 93.81 201 LYS A O 1
ATOM 1439 N N . ALA A 1 202 ? 6.649 -12.588 -14.213 1.00 97.19 202 ALA A N 1
ATOM 1440 C CA . ALA A 1 202 ? 6.710 -11.241 -14.763 1.00 97.19 202 ALA A CA 1
ATOM 1441 C C . ALA A 1 202 ? 6.430 -11.274 -16.274 1.00 97.19 202 ALA A C 1
ATOM 1443 O O . ALA A 1 202 ? 7.145 -11.931 -17.042 1.00 97.19 202 ALA A O 1
ATOM 1444 N N . VAL A 1 203 ? 5.385 -10.569 -16.705 1.00 97.94 203 VAL A N 1
ATOM 1445 C CA . VAL A 1 203 ? 4.952 -10.495 -18.107 1.00 97.94 203 VAL A CA 1
ATOM 1446 C C . VAL A 1 203 ? 5.178 -9.074 -18.623 1.00 97.94 203 VAL A C 1
ATOM 1448 O O . VAL A 1 203 ? 4.574 -8.149 -18.088 1.00 97.94 203 VAL A O 1
ATOM 1451 N N . PRO A 1 204 ? 6.045 -8.854 -19.630 1.00 98.00 204 PRO A N 1
ATOM 1452 C CA . PRO A 1 204 ? 6.237 -7.516 -20.176 1.00 98.00 204 PRO A CA 1
ATOM 1453 C C . PRO A 1 204 ? 4.994 -7.065 -20.944 1.00 98.00 204 PRO A C 1
ATOM 1455 O O . PRO A 1 204 ? 4.442 -7.830 -21.736 1.00 98.00 204 PRO A O 1
ATOM 1458 N N . LEU A 1 205 ? 4.615 -5.803 -20.772 1.00 98.12 205 LEU A N 1
ATOM 1459 C CA . LEU A 1 205 ? 3.590 -5.157 -21.585 1.00 98.12 205 LEU A CA 1
ATOM 1460 C C . LEU A 1 205 ? 4.212 -4.526 -22.835 1.00 98.12 205 LEU A C 1
ATOM 1462 O O . LEU A 1 205 ? 5.326 -3.996 -22.807 1.00 98.12 205 LEU A O 1
ATOM 1466 N N . ALA A 1 206 ? 3.466 -4.541 -23.939 1.00 96.31 206 ALA A N 1
ATOM 1467 C CA . ALA A 1 206 ? 3.894 -3.975 -25.215 1.00 96.31 206 ALA A CA 1
ATOM 1468 C C . ALA A 1 206 ? 2.746 -3.252 -25.937 1.00 96.31 206 ALA A C 1
ATOM 1470 O O . ALA A 1 206 ? 1.570 -3.396 -25.599 1.00 96.31 206 ALA A O 1
ATOM 1471 N N . GLY A 1 207 ? 3.092 -2.453 -26.950 1.00 95.81 207 GLY A N 1
ATOM 1472 C CA . GLY A 1 207 ? 2.122 -1.824 -27.848 1.00 95.81 207 GLY A CA 1
ATOM 1473 C C . GLY A 1 207 ? 1.065 -0.983 -27.123 1.00 95.81 207 GLY A C 1
ATOM 1474 O O . GLY A 1 207 ? 1.388 -0.040 -26.401 1.00 95.81 207 GLY A O 1
ATOM 1475 N N . ILE A 1 208 ? -0.210 -1.305 -27.354 1.00 96.12 208 ILE A N 1
ATOM 1476 C CA . ILE A 1 208 ? -1.358 -0.557 -26.816 1.00 96.12 208 ILE A CA 1
ATOM 1477 C C . ILE A 1 208 ? -1.479 -0.717 -25.294 1.00 96.12 208 ILE A C 1
ATOM 1479 O O . ILE A 1 208 ? -1.857 0.235 -24.615 1.00 96.12 208 ILE A O 1
ATOM 1483 N N . GLU A 1 209 ? -1.139 -1.885 -24.747 1.00 96.94 209 GLU A N 1
ATOM 1484 C CA . GLU A 1 209 ? -1.234 -2.152 -23.306 1.00 96.94 209 GLU A CA 1
ATOM 1485 C C . GLU A 1 209 ? -0.222 -1.322 -22.518 1.00 96.94 209 GLU A C 1
ATOM 1487 O O . GLU A 1 209 ? -0.586 -0.696 -21.525 1.00 96.94 209 GLU A O 1
ATOM 1492 N N . LEU A 1 210 ? 1.014 -1.225 -23.024 1.00 96.19 210 LEU A N 1
ATOM 1493 C CA . LEU A 1 210 ? 2.054 -0.362 -22.460 1.00 96.19 210 LEU A CA 1
ATOM 1494 C C . LEU A 1 210 ? 1.589 1.100 -22.391 1.00 96.19 210 LEU A C 1
ATOM 1496 O O . LEU A 1 210 ? 1.669 1.724 -21.335 1.00 96.19 210 LEU A O 1
ATOM 1500 N N . LYS A 1 211 ? 1.077 1.640 -23.506 1.00 95.62 211 LYS A N 1
ATOM 1501 C CA . LYS A 1 211 ? 0.585 3.028 -23.569 1.00 95.62 211 LYS A CA 1
ATOM 1502 C C . LYS A 1 211 ? -0.561 3.260 -22.587 1.00 95.62 211 LYS A C 1
ATOM 1504 O O . LYS A 1 211 ? -0.530 4.211 -21.816 1.00 95.62 211 LYS A O 1
ATOM 1509 N N . ARG A 1 212 ? -1.531 2.341 -22.561 1.00 96.12 212 ARG A N 1
ATOM 1510 C CA . ARG A 1 212 ? -2.675 2.410 -21.648 1.00 96.12 212 ARG A CA 1
ATOM 1511 C C . ARG A 1 212 ? -2.237 2.409 -20.182 1.00 96.12 212 ARG A C 1
ATOM 1513 O O . ARG A 1 212 ? -2.787 3.180 -19.403 1.00 96.12 212 ARG A O 1
ATOM 1520 N N . ALA A 1 213 ? -1.284 1.558 -19.808 1.00 96.19 213 ALA A N 1
ATOM 1521 C CA . ALA A 1 213 ? -0.767 1.512 -18.443 1.00 96.19 213 ALA A CA 1
ATOM 1522 C C . ALA A 1 213 ? -0.062 2.827 -18.069 1.00 96.19 213 ALA A C 1
ATOM 1524 O O . ALA A 1 213 ? -0.313 3.375 -17.000 1.00 96.19 213 ALA A O 1
ATOM 1525 N N . LEU A 1 214 ? 0.765 3.380 -18.964 1.00 95.81 214 LEU A N 1
ATOM 1526 C CA . LEU A 1 214 ? 1.442 4.662 -18.736 1.00 95.81 214 LEU A CA 1
ATOM 1527 C C . LEU A 1 214 ? 0.466 5.821 -18.496 1.00 95.81 214 LEU A C 1
ATOM 1529 O O . LEU A 1 214 ? 0.753 6.675 -17.662 1.00 95.81 214 LEU A O 1
ATOM 1533 N N . GLU A 1 215 ? -0.666 5.836 -19.201 1.00 94.38 215 GLU A N 1
ATOM 1534 C CA . GLU A 1 215 ? -1.680 6.894 -19.113 1.00 94.38 215 GLU A CA 1
ATOM 1535 C C . GLU A 1 215 ? -2.608 6.766 -17.898 1.00 94.38 215 GLU A C 1
ATOM 1537 O O . GLU A 1 215 ? -3.070 7.776 -17.372 1.00 94.38 215 GLU A O 1
ATOM 1542 N N . ARG A 1 216 ? -2.943 5.537 -17.485 1.00 94.38 216 ARG A N 1
ATOM 1543 C CA . ARG A 1 216 ? -4.000 5.290 -16.488 1.00 94.38 216 ARG A CA 1
ATOM 1544 C C . ARG A 1 216 ? -3.487 5.081 -15.076 1.00 94.38 216 ARG A C 1
ATOM 1546 O O . ARG A 1 216 ? -4.219 5.352 -14.127 1.00 94.38 216 ARG A O 1
ATOM 1553 N N . GLU A 1 217 ? -2.280 4.551 -14.937 1.00 95.81 217 GLU A N 1
ATOM 1554 C CA . GLU A 1 217 ? -1.761 4.175 -13.632 1.00 95.81 217 GLU A CA 1
ATOM 1555 C C . GLU A 1 217 ? -1.106 5.362 -12.930 1.00 95.81 217 GLU A C 1
ATOM 1557 O O . GLU A 1 217 ? -0.375 6.161 -13.519 1.00 95.81 217 GLU A O 1
ATOM 1562 N N . GLU A 1 218 ? -1.314 5.429 -11.619 1.00 94.94 218 GLU A N 1
ATOM 1563 C CA . GLU A 1 218 ? -0.568 6.333 -10.760 1.00 94.94 218 GLU A CA 1
ATOM 1564 C C . GLU A 1 218 ? 0.697 5.634 -10.243 1.00 94.94 218 GLU A C 1
ATOM 1566 O O . GLU A 1 218 ? 0.640 4.724 -9.407 1.00 94.94 218 GLU A O 1
ATOM 1571 N N . TRP A 1 219 ? 1.847 6.092 -10.731 1.00 96.31 219 TRP A N 1
ATOM 1572 C CA . TRP A 1 219 ? 3.152 5.494 -10.466 1.00 96.31 219 TRP A CA 1
ATOM 1573 C C . TRP A 1 219 ? 3.789 6.026 -9.176 1.00 96.31 219 TRP A C 1
ATOM 1575 O O . TRP A 1 219 ? 3.968 7.233 -9.004 1.00 96.31 219 TRP A O 1
ATOM 1585 N N . ARG A 1 220 ? 4.191 5.114 -8.285 1.00 96.19 220 ARG A N 1
ATOM 1586 C CA . ARG A 1 220 ? 4.851 5.405 -7.004 1.00 96.19 220 ARG A CA 1
ATOM 1587 C C . ARG A 1 220 ? 6.278 4.878 -7.017 1.00 96.19 220 ARG A C 1
ATOM 1589 O O . ARG A 1 220 ? 6.492 3.676 -7.145 1.00 96.19 220 ARG A O 1
ATOM 1596 N N . GLY A 1 221 ? 7.246 5.784 -6.912 1.00 95.56 221 GLY A N 1
ATOM 1597 C CA . GLY A 1 221 ? 8.659 5.436 -6.766 1.00 95.56 221 GLY A CA 1
ATOM 1598 C C . GLY A 1 221 ? 9.030 5.137 -5.313 1.00 95.56 221 GLY A C 1
ATOM 1599 O O . GLY A 1 221 ? 8.183 5.170 -4.419 1.00 95.56 221 GLY A O 1
ATOM 1600 N N . LYS A 1 222 ? 10.321 4.898 -5.068 1.00 91.19 222 LYS A N 1
ATOM 1601 C CA . LYS A 1 222 ? 10.903 4.645 -3.735 1.00 91.19 222 LYS A CA 1
ATOM 1602 C C . LYS A 1 222 ? 10.482 5.653 -2.652 1.00 91.19 222 LYS A C 1
ATOM 1604 O O . LYS A 1 222 ? 10.294 5.284 -1.501 1.00 91.19 222 LYS A O 1
ATOM 1609 N N . ASP A 1 223 ? 10.343 6.916 -3.023 1.00 89.56 223 ASP A N 1
ATOM 1610 C CA . ASP A 1 223 ? 9.945 8.047 -2.180 1.00 89.56 223 ASP A CA 1
ATOM 1611 C C . ASP A 1 223 ? 8.448 8.076 -1.839 1.00 89.56 223 ASP A C 1
ATOM 1613 O O . ASP A 1 223 ? 8.061 8.683 -0.847 1.00 89.56 223 ASP A O 1
ATOM 1617 N N . ARG A 1 224 ? 7.603 7.407 -2.630 1.00 92.38 224 ARG A N 1
ATOM 1618 C CA . ARG A 1 224 ? 6.143 7.367 -2.438 1.00 92.38 224 ARG A CA 1
ATOM 1619 C C . ARG A 1 224 ? 5.611 5.987 -2.065 1.00 92.38 224 ARG A C 1
ATOM 1621 O O . ARG A 1 224 ? 4.428 5.844 -1.773 1.00 92.38 224 ARG A O 1
ATOM 1628 N N . ILE A 1 225 ? 6.452 4.952 -2.057 1.00 92.19 225 ILE A N 1
ATOM 1629 C CA . ILE A 1 225 ? 6.000 3.578 -1.794 1.00 92.19 225 ILE A CA 1
ATOM 1630 C C . ILE A 1 225 ? 5.455 3.399 -0.369 1.00 92.19 225 ILE A C 1
ATOM 1632 O O . ILE A 1 225 ? 4.539 2.606 -0.151 1.00 92.19 225 ILE A O 1
ATOM 1636 N N . GLY A 1 226 ? 5.945 4.202 0.582 1.00 89.69 226 GLY A N 1
ATOM 1637 C CA . GLY A 1 226 ? 5.423 4.270 1.946 1.00 89.69 226 GLY A CA 1
ATOM 1638 C C . GLY A 1 226 ? 3.946 4.672 2.030 1.00 89.69 226 GLY A C 1
ATOM 1639 O O . GLY A 1 226 ? 3.284 4.292 2.991 1.00 89.69 226 GLY A O 1
ATOM 1640 N N . GLU A 1 227 ? 3.394 5.356 1.019 1.00 91.62 227 GLU A N 1
ATOM 1641 C CA . GLU A 1 227 ? 1.957 5.661 0.944 1.00 91.62 227 GLU A CA 1
ATOM 1642 C C . GLU A 1 227 ? 1.104 4.387 0.887 1.00 91.62 227 GLU A C 1
ATOM 1644 O O . GLU A 1 227 ? 0.018 4.348 1.463 1.00 91.62 227 GLU A O 1
ATOM 1649 N N . LEU A 1 228 ? 1.584 3.327 0.222 1.00 93.44 228 LEU A N 1
ATOM 1650 C CA . LEU A 1 228 ? 0.853 2.058 0.149 1.00 93.44 228 LEU A CA 1
ATOM 1651 C C . LEU A 1 228 ? 0.806 1.379 1.516 1.00 93.44 228 LEU A C 1
ATOM 1653 O O . LEU A 1 228 ? -0.263 0.952 1.944 1.00 93.44 228 LEU A O 1
ATOM 1657 N N . SER A 1 229 ? 1.928 1.375 2.241 1.00 90.38 229 SER A N 1
ATOM 1658 C CA . SER A 1 229 ? 1.968 0.915 3.633 1.00 90.38 229 SER A CA 1
ATOM 1659 C C . SER A 1 229 ? 1.020 1.738 4.506 1.00 90.38 229 SER A C 1
ATOM 1661 O O . SER A 1 229 ? 0.281 1.183 5.312 1.00 90.38 229 SER A O 1
ATOM 1663 N N . ALA A 1 230 ? 0.978 3.059 4.318 1.00 90.75 230 ALA A N 1
ATOM 1664 C CA . ALA A 1 230 ? 0.060 3.923 5.050 1.00 90.75 230 ALA A CA 1
ATOM 1665 C C . ALA A 1 230 ? -1.409 3.503 4.830 1.00 90.75 230 ALA A C 1
ATOM 1667 O O . ALA A 1 230 ? -2.157 3.277 5.783 1.00 90.75 230 ALA A O 1
ATOM 1668 N N . ILE A 1 231 ? -1.817 3.320 3.570 1.00 92.00 231 ILE A N 1
ATOM 1669 C CA . ILE A 1 231 ? -3.171 2.867 3.217 1.00 92.00 231 ILE A CA 1
ATOM 1670 C C . ILE A 1 231 ? -3.454 1.478 3.806 1.00 92.00 231 ILE A C 1
ATOM 1672 O O . ILE A 1 231 ? -4.539 1.266 4.355 1.00 92.00 231 ILE A O 1
ATOM 1676 N N . GLU A 1 232 ? -2.494 0.553 3.727 1.00 92.19 232 GLU A N 1
ATOM 1677 C CA . GLU A 1 232 ? -2.589 -0.799 4.286 1.00 92.19 232 GLU A CA 1
ATOM 1678 C C . GLU A 1 232 ? -2.896 -0.749 5.786 1.00 92.19 232 GLU A C 1
ATOM 1680 O O . GLU A 1 232 ? -3.921 -1.271 6.234 1.00 92.19 232 GLU A O 1
ATOM 1685 N N . PHE A 1 233 ? -2.049 -0.066 6.561 1.00 90.00 233 PHE A N 1
ATOM 1686 C CA . PHE A 1 233 ? -2.183 0.004 8.014 1.00 90.00 233 PHE A CA 1
ATOM 1687 C C . PHE A 1 233 ? -3.477 0.694 8.441 1.00 90.00 233 PHE A C 1
ATOM 1689 O O . PHE A 1 233 ? -4.151 0.195 9.347 1.00 90.00 233 PHE A O 1
ATOM 1696 N N . ARG A 1 234 ? -3.868 1.793 7.779 1.00 92.94 234 ARG A N 1
ATOM 1697 C CA . ARG A 1 234 ? -5.147 2.468 8.044 1.00 92.94 234 ARG A CA 1
ATOM 1698 C C . ARG A 1 234 ? -6.320 1.521 7.838 1.00 92.94 234 ARG A C 1
ATOM 1700 O O . ARG A 1 234 ? -7.155 1.357 8.726 1.00 92.94 234 ARG A O 1
ATOM 1707 N N . THR A 1 235 ? -6.369 0.896 6.664 1.00 94.06 235 THR A N 1
ATOM 1708 C CA . THR A 1 235 ? -7.471 0.021 6.254 1.00 94.06 235 THR A CA 1
ATOM 1709 C C . THR A 1 235 ? -7.596 -1.154 7.219 1.00 94.06 235 THR A C 1
ATOM 1711 O O . THR A 1 235 ? -8.688 -1.453 7.704 1.00 94.06 235 THR A O 1
ATOM 1714 N N . LEU A 1 236 ? -6.467 -1.765 7.577 1.00 91.88 236 LEU A N 1
ATOM 1715 C CA . LEU A 1 236 ? -6.427 -2.886 8.503 1.00 91.88 236 LEU A CA 1
ATOM 1716 C C . LEU A 1 236 ? -6.843 -2.497 9.925 1.00 91.88 236 LEU A C 1
ATOM 1718 O O . LEU A 1 236 ? -7.614 -3.217 10.561 1.00 91.88 236 LEU A O 1
ATOM 1722 N N . ALA A 1 237 ? -6.360 -1.360 10.429 1.00 91.75 237 ALA A N 1
ATOM 1723 C CA . ALA A 1 237 ? -6.702 -0.877 11.761 1.00 91.75 237 ALA A CA 1
ATOM 1724 C C . ALA A 1 237 ? -8.206 -0.602 11.882 1.00 91.75 237 ALA A C 1
ATOM 1726 O O . ALA A 1 237 ? -8.853 -1.124 12.790 1.00 91.75 237 ALA A O 1
ATOM 1727 N N . LEU A 1 238 ? -8.782 0.148 10.938 1.00 94.62 238 LEU A N 1
ATOM 1728 C CA . LEU A 1 238 ? -10.214 0.459 10.931 1.00 94.62 238 LEU A CA 1
ATOM 1729 C C . LEU A 1 238 ? -11.071 -0.801 10.773 1.00 94.62 238 LEU A C 1
ATOM 1731 O O . LEU A 1 238 ? -12.079 -0.958 11.464 1.00 94.62 238 LEU A O 1
ATOM 1735 N N . HIS A 1 239 ? -10.642 -1.744 9.930 1.00 95.19 239 HIS A N 1
ATOM 1736 C CA . HIS A 1 239 ? -11.317 -3.031 9.793 1.00 95.19 239 HIS A CA 1
ATOM 1737 C C . HIS A 1 239 ? -11.338 -3.821 11.110 1.00 95.19 239 HIS A C 1
ATOM 1739 O O . HIS A 1 239 ? -12.387 -4.328 11.513 1.00 95.19 239 HIS A O 1
ATOM 1745 N N . ARG A 1 240 ? -10.205 -3.891 11.822 1.00 94.31 240 ARG A N 1
ATOM 1746 C CA . ARG A 1 240 ? -10.106 -4.570 13.126 1.00 94.31 240 ARG A CA 1
ATOM 1747 C C . ARG A 1 240 ? -10.985 -3.909 14.180 1.00 94.31 240 ARG A C 1
ATOM 1749 O O . ARG A 1 240 ? -11.646 -4.610 14.940 1.00 94.31 240 ARG A O 1
ATOM 1756 N N . VAL A 1 241 ? -11.041 -2.579 14.195 1.00 96.31 241 VAL A N 1
ATOM 1757 C CA . VAL A 1 241 ? -11.915 -1.818 15.097 1.00 96.31 241 VAL A CA 1
ATOM 1758 C C . VAL A 1 241 ? -13.387 -2.140 14.841 1.00 96.31 241 VAL A C 1
ATOM 1760 O O . VAL A 1 241 ? -14.119 -2.469 15.775 1.00 96.31 241 VAL A O 1
ATOM 1763 N N . LYS A 1 242 ? -13.812 -2.118 13.575 1.00 96.50 242 LYS A N 1
ATOM 1764 C CA . LYS A 1 242 ? -15.185 -2.457 13.179 1.00 96.50 242 LYS A CA 1
ATOM 1765 C C . LYS A 1 242 ? -15.541 -3.913 13.499 1.00 96.50 242 LYS A C 1
ATOM 1767 O O . LYS A 1 242 ? -16.632 -4.190 14.001 1.00 96.50 242 LYS A O 1
ATOM 1772 N N . SER A 1 243 ? -14.615 -4.834 13.243 1.00 95.25 243 SER A N 1
ATOM 1773 C CA . SER A 1 243 ? -14.782 -6.263 13.534 1.00 95.25 243 SER A CA 1
ATOM 1774 C C . SER A 1 243 ? -14.922 -6.509 15.033 1.00 95.25 243 SER A C 1
ATOM 1776 O O . SER A 1 243 ? -15.837 -7.209 15.459 1.00 95.25 243 SER A O 1
ATOM 1778 N N . PHE A 1 244 ? -14.084 -5.858 15.845 1.00 96.25 244 PHE A N 1
ATOM 1779 C CA . PHE A 1 244 ? -14.189 -5.896 17.300 1.00 96.25 244 PHE A CA 1
ATOM 1780 C C . PHE A 1 244 ? -15.542 -5.369 17.786 1.00 96.25 244 PHE A C 1
ATOM 1782 O O . PHE A 1 244 ? -16.220 -6.042 18.558 1.00 96.25 244 PHE A O 1
ATOM 1789 N N . ALA A 1 245 ? -15.969 -4.200 17.297 1.00 97.62 245 ALA A N 1
ATOM 1790 C CA . ALA A 1 245 ? -17.249 -3.613 17.682 1.00 97.62 245 ALA A CA 1
ATOM 1791 C C . ALA A 1 245 ? -18.435 -4.537 17.357 1.00 97.62 245 ALA A C 1
ATOM 1793 O O . ALA A 1 245 ? -19.367 -4.657 18.151 1.00 97.62 245 ALA A O 1
ATOM 1794 N N . THR A 1 246 ? -18.365 -5.235 16.220 1.00 96.62 246 THR A N 1
ATOM 1795 C CA . THR A 1 246 ? -19.365 -6.229 15.807 1.00 96.62 246 THR A CA 1
ATOM 1796 C C . THR A 1 246 ? -19.344 -7.458 16.720 1.00 96.62 246 THR A C 1
ATOM 1798 O O . THR A 1 246 ? -20.395 -7.878 17.203 1.00 96.62 246 THR A O 1
ATOM 1801 N N . ALA A 1 247 ? -18.160 -8.010 17.005 1.00 95.81 247 ALA A N 1
ATOM 1802 C CA . ALA A 1 247 ? -17.993 -9.187 17.859 1.00 95.81 247 ALA A CA 1
ATOM 1803 C C . ALA A 1 247 ? -18.465 -8.941 19.305 1.00 95.81 247 ALA A C 1
ATOM 1805 O O . ALA A 1 247 ? -19.122 -9.794 19.899 1.00 95.81 247 ALA A O 1
ATOM 1806 N N . GLU A 1 248 ? -18.198 -7.749 19.842 1.00 97.81 248 GLU A N 1
ATOM 1807 C CA . GLU A 1 248 ? -18.638 -7.316 21.175 1.00 97.81 248 GLU A CA 1
ATOM 1808 C C . GLU A 1 248 ? -20.084 -6.798 21.205 1.00 97.81 248 GLU A C 1
ATOM 1810 O O . GLU A 1 248 ? -20.580 -6.431 22.271 1.00 97.81 248 GLU A O 1
ATOM 1815 N N . LYS A 1 249 ? -20.769 -6.759 20.052 1.00 97.81 249 LYS A N 1
ATOM 1816 C CA . LYS A 1 249 ? -22.141 -6.244 19.904 1.00 97.81 249 LYS A CA 1
ATOM 1817 C C . LYS A 1 249 ? -22.298 -4.832 20.479 1.00 97.81 249 LYS A C 1
ATOM 1819 O O . LYS A 1 249 ? -23.277 -4.528 21.164 1.00 97.81 249 LYS A O 1
ATOM 1824 N N . LEU A 1 250 ? -21.320 -3.966 20.217 1.00 97.44 250 LEU A N 1
ATOM 1825 C CA . LEU A 1 250 ? -21.365 -2.580 20.668 1.00 97.44 250 LEU A CA 1
ATOM 1826 C C . LEU A 1 250 ? -22.522 -1.838 19.986 1.00 97.44 250 LEU A C 1
ATOM 1828 O O . LEU A 1 250 ? -22.790 -2.017 18.798 1.00 97.44 250 LEU A O 1
ATOM 1832 N N . GLY A 1 251 ? -23.203 -0.971 20.736 1.00 97.62 251 GLY A N 1
ATOM 1833 C CA . GLY A 1 251 ? -24.218 -0.087 20.163 1.00 97.62 251 GLY A CA 1
ATOM 1834 C C . GLY A 1 251 ? -23.596 0.936 19.208 1.00 97.62 251 GLY A C 1
ATOM 1835 O O . GLY A 1 251 ? -22.450 1.342 19.399 1.00 97.62 251 GLY A O 1
ATOM 1836 N N . GLN A 1 252 ? -24.375 1.417 18.232 1.00 97.38 252 GLN A N 1
ATOM 1837 C CA . GLN A 1 252 ? -23.910 2.330 17.175 1.00 97.38 252 GLN A CA 1
ATOM 1838 C C . GLN A 1 252 ? -23.083 3.508 17.715 1.00 97.38 252 GLN A C 1
ATOM 1840 O O . GLN A 1 252 ? -21.968 3.739 17.270 1.00 97.38 252 GLN A O 1
ATOM 1845 N N . LYS A 1 253 ? -23.569 4.180 18.767 1.00 97.88 253 LYS A N 1
ATOM 1846 C CA . LYS A 1 253 ? -22.870 5.309 19.404 1.00 97.88 253 LYS A CA 1
ATOM 1847 C C . LYS A 1 253 ? -21.475 4.949 19.933 1.00 97.88 253 LYS A C 1
ATOM 1849 O O . LYS A 1 253 ? -20.582 5.792 19.917 1.00 97.88 253 LYS A O 1
ATOM 1854 N N . ALA A 1 254 ? -21.293 3.742 20.471 1.00 97.81 254 ALA A N 1
ATOM 1855 C CA . ALA A 1 254 ? -19.994 3.282 20.959 1.00 97.81 254 ALA A CA 1
ATOM 1856 C C . ALA A 1 254 ? -19.076 2.910 19.788 1.00 97.81 254 ALA A C 1
ATOM 1858 O O . ALA A 1 254 ? -17.909 3.295 19.793 1.00 97.81 254 ALA A O 1
ATOM 1859 N N . THR A 1 255 ? -19.624 2.243 18.769 1.00 97.88 255 THR A N 1
ATOM 1860 C CA . THR A 1 255 ? -18.924 1.930 17.517 1.00 97.88 255 THR A CA 1
ATOM 1861 C C . THR A 1 255 ? -18.408 3.195 16.833 1.00 97.88 255 THR A C 1
ATOM 1863 O O . THR A 1 255 ?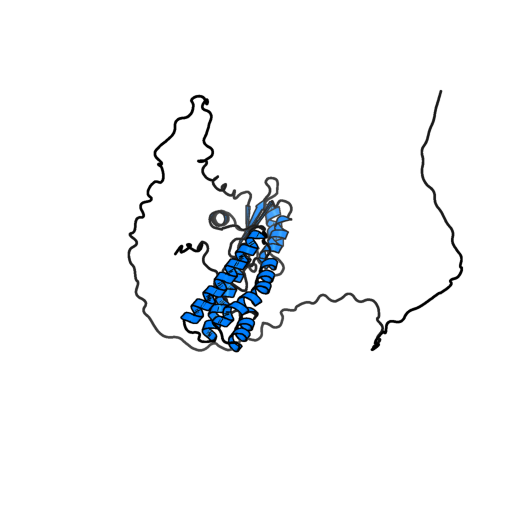 -17.217 3.274 16.552 1.00 97.88 255 THR A O 1
ATOM 1866 N N . ASP A 1 256 ? -19.252 4.214 16.652 1.00 97.50 256 ASP A N 1
ATOM 1867 C CA . ASP A 1 256 ? -18.872 5.483 16.018 1.00 97.50 256 ASP A CA 1
ATOM 1868 C C . ASP A 1 256 ? -17.744 6.172 16.789 1.00 97.50 256 ASP A C 1
ATOM 1870 O O . ASP A 1 256 ? -16.728 6.547 16.212 1.00 97.50 256 ASP A O 1
ATOM 1874 N N . LYS A 1 257 ? -17.863 6.258 18.123 1.00 97.94 257 LYS A N 1
ATOM 1875 C CA . LYS A 1 257 ? -16.798 6.812 18.973 1.00 97.94 257 LYS A CA 1
ATOM 1876 C C . LYS A 1 257 ? -15.486 6.044 18.830 1.00 97.94 257 LYS A C 1
ATOM 1878 O O . LYS A 1 257 ? -14.424 6.663 18.799 1.00 97.94 257 LYS A O 1
ATOM 1883 N N . LEU A 1 258 ? -15.544 4.714 18.776 1.00 97.50 258 LEU A N 1
ATOM 1884 C CA . LEU A 1 258 ? -14.358 3.875 18.644 1.00 97.50 258 LEU A CA 1
ATOM 1885 C C . LEU A 1 258 ? -13.680 4.085 17.281 1.00 97.50 258 LEU A C 1
ATOM 1887 O O . LEU A 1 258 ? -12.459 4.236 17.231 1.00 97.50 258 LEU A O 1
ATOM 1891 N N . MET A 1 259 ? -14.470 4.171 16.207 1.00 97.69 259 MET A N 1
ATOM 1892 C CA . MET A 1 259 ? -13.991 4.495 14.860 1.00 97.69 259 MET A CA 1
ATOM 1893 C C . MET A 1 259 ? -13.346 5.884 14.819 1.00 97.69 259 MET A C 1
ATOM 1895 O O . MET A 1 259 ? -12.201 6.000 14.392 1.00 97.69 259 MET A O 1
ATOM 1899 N N . THR A 1 260 ? -13.999 6.910 15.376 1.00 97.38 260 THR A N 1
ATOM 1900 C CA . THR A 1 260 ? -13.441 8.269 15.459 1.00 97.38 260 THR A CA 1
ATOM 1901 C C . THR A 1 260 ? -12.116 8.306 16.224 1.00 97.38 260 THR A C 1
ATOM 1903 O O . THR A 1 260 ? -11.173 8.973 15.801 1.00 97.38 260 THR A O 1
ATOM 1906 N N . ILE A 1 261 ? -12.000 7.588 17.349 1.00 97.19 261 ILE A N 1
ATOM 1907 C CA . ILE A 1 261 ? -10.738 7.516 18.103 1.00 97.19 261 ILE A CA 1
ATOM 1908 C C . ILE A 1 261 ? -9.631 6.889 17.240 1.00 97.19 261 ILE A C 1
ATOM 1910 O O . ILE A 1 261 ? -8.505 7.396 17.240 1.00 97.19 261 ILE A O 1
ATOM 1914 N N . ALA A 1 262 ? -9.939 5.810 16.516 1.00 95.88 262 ALA A N 1
ATOM 1915 C CA . ALA A 1 262 ? -8.987 5.123 15.649 1.00 95.88 262 ALA A CA 1
ATOM 1916 C C . ALA A 1 262 ? -8.539 5.999 14.466 1.00 95.88 262 ALA A C 1
ATOM 1918 O O . ALA A 1 262 ? -7.340 6.098 14.209 1.00 95.88 262 ALA A O 1
ATOM 1919 N N . GLU A 1 263 ? -9.468 6.691 13.805 1.00 95.50 263 GLU A N 1
ATOM 1920 C CA . GLU A 1 263 ? -9.181 7.629 12.711 1.00 95.50 263 GLU A CA 1
ATOM 1921 C C . GLU A 1 263 ? -8.316 8.799 13.176 1.00 95.50 263 GLU A C 1
ATOM 1923 O O . GLU A 1 263 ? -7.286 9.089 12.574 1.00 95.50 263 GLU A O 1
ATOM 1928 N N . GLN A 1 264 ? -8.660 9.427 14.302 1.00 95.31 264 GLN A N 1
ATOM 1929 C CA . GLN A 1 264 ? -7.857 10.516 14.863 1.00 95.31 264 GLN A CA 1
ATOM 1930 C C . GLN A 1 264 ? -6.450 10.053 15.248 1.00 95.31 264 GLN A C 1
ATOM 1932 O O . GLN A 1 264 ? -5.483 10.803 15.115 1.00 95.31 264 GLN A O 1
ATOM 1937 N N . GLN A 1 265 ? -6.323 8.823 15.752 1.00 94.81 265 GLN A N 1
ATOM 1938 C CA . GLN A 1 265 ? -5.017 8.264 16.069 1.00 94.81 265 GLN A CA 1
ATOM 1939 C C . GLN A 1 265 ? -4.199 7.980 14.808 1.00 94.81 265 GLN A C 1
ATOM 1941 O O . GLN A 1 265 ? -2.997 8.242 14.796 1.00 94.81 265 GLN A O 1
ATOM 1946 N N . TRP A 1 266 ? -4.841 7.485 13.751 1.00 92.75 266 TRP A N 1
ATOM 1947 C CA . TRP A 1 266 ? -4.214 7.301 12.450 1.00 92.75 266 TRP A CA 1
ATOM 1948 C C . TRP A 1 266 ? -3.725 8.624 11.852 1.00 92.75 266 TRP A C 1
ATOM 1950 O O . TRP A 1 266 ? -2.581 8.721 11.409 1.00 92.75 266 TRP A O 1
ATOM 1960 N N . GLU A 1 267 ? -4.565 9.655 11.891 1.00 91.75 267 GLU A N 1
ATOM 1961 C CA . GLU A 1 267 ? -4.244 10.989 11.388 1.00 91.75 267 GLU A CA 1
ATOM 1962 C C . GLU A 1 267 ? -3.030 11.586 12.110 1.00 91.75 267 GLU A C 1
ATOM 1964 O O . GLU A 1 267 ? -2.117 12.126 11.485 1.00 91.75 267 GLU A O 1
ATOM 1969 N N . ARG A 1 268 ? -2.958 11.409 13.436 1.00 92.56 268 ARG A N 1
ATOM 1970 C CA . ARG A 1 268 ? -1.792 11.811 14.229 1.00 92.56 268 ARG A CA 1
ATOM 1971 C C . ARG A 1 268 ? -0.512 11.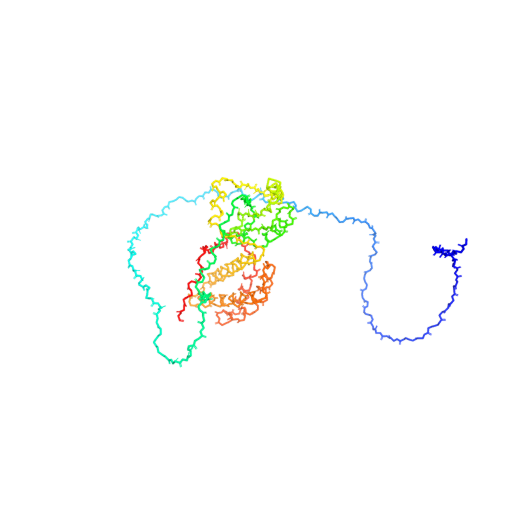120 13.749 1.00 92.56 268 ARG A C 1
ATOM 1973 O O . ARG A 1 268 ? 0.486 11.790 13.510 1.00 92.56 268 ARG A O 1
ATOM 1980 N N . ILE A 1 269 ? -0.549 9.796 13.586 1.00 90.81 269 ILE A N 1
ATOM 1981 C CA . ILE A 1 269 ? 0.608 9.010 13.127 1.00 90.81 269 ILE A CA 1
ATOM 1982 C C . ILE A 1 269 ? 1.029 9.424 11.714 1.00 90.81 269 ILE A C 1
ATOM 1984 O O . ILE A 1 269 ? 2.222 9.514 11.433 1.00 90.81 269 ILE A O 1
ATOM 1988 N N . SER A 1 270 ? 0.060 9.683 10.835 1.00 85.81 270 SER A N 1
ATOM 1989 C CA . SER A 1 270 ? 0.310 10.079 9.446 1.00 85.81 270 SER A CA 1
ATOM 1990 C C . SER A 1 270 ? 0.977 11.449 9.361 1.00 85.81 270 SER A C 1
ATOM 1992 O O . SER A 1 270 ? 1.953 11.610 8.631 1.00 85.81 270 SER A O 1
ATOM 1994 N N . LYS A 1 271 ? 0.527 12.414 10.171 1.00 87.25 271 LYS A N 1
ATOM 1995 C CA . LYS A 1 271 ? 1.181 13.723 10.310 1.00 87.25 271 LYS A CA 1
ATOM 1996 C C . LYS A 1 271 ? 2.612 13.605 10.834 1.00 87.25 271 LYS A C 1
ATOM 1998 O O . LYS A 1 271 ? 3.517 14.211 10.271 1.00 87.25 271 LYS A O 1
ATOM 2003 N N . GLU A 1 272 ? 2.832 12.797 11.873 1.00 85.31 272 GLU A N 1
ATOM 2004 C CA . GLU A 1 272 ? 4.181 12.514 12.388 1.00 85.31 272 GLU A CA 1
ATOM 2005 C C . GLU A 1 272 ? 5.074 11.882 11.304 1.00 85.31 272 GLU A C 1
ATOM 2007 O O . GLU A 1 272 ? 6.236 12.249 11.169 1.00 85.31 272 GLU A O 1
ATOM 2012 N N . ALA A 1 273 ? 4.535 10.963 10.497 1.00 82.75 273 ALA A N 1
ATOM 2013 C CA . ALA A 1 273 ? 5.262 10.333 9.396 1.00 82.75 273 ALA A CA 1
ATOM 2014 C C . ALA A 1 273 ? 5.652 11.332 8.294 1.00 82.75 273 ALA A C 1
ATOM 2016 O O . ALA A 1 273 ? 6.792 11.304 7.831 1.00 82.75 273 ALA A O 1
ATOM 2017 N N . GLY A 1 274 ? 4.741 12.234 7.915 1.00 77.25 274 GLY A N 1
ATOM 2018 C CA . GLY A 1 274 ? 5.013 13.286 6.935 1.00 77.25 274 GLY A CA 1
ATOM 2019 C C . GLY A 1 274 ? 6.114 14.250 7.386 1.00 77.25 274 GLY A C 1
ATOM 2020 O O . GLY A 1 274 ? 6.986 14.591 6.591 1.00 77.25 274 GLY A O 1
ATOM 2021 N N . ASN A 1 275 ? 6.125 14.627 8.668 1.00 76.75 275 ASN A N 1
ATOM 2022 C CA . ASN A 1 275 ? 7.139 15.527 9.229 1.00 76.75 275 ASN A CA 1
ATOM 2023 C C . ASN A 1 275 ? 8.547 14.913 9.237 1.00 76.75 275 ASN A C 1
ATOM 2025 O O . ASN A 1 275 ? 9.527 15.622 9.024 1.00 76.75 275 ASN A O 1
ATOM 2029 N N . ASP A 1 276 ? 8.641 13.602 9.461 1.00 75.19 276 ASP A N 1
ATOM 2030 C CA . ASP A 1 276 ? 9.918 12.889 9.546 1.00 75.19 276 ASP A CA 1
ATOM 2031 C C . ASP A 1 276 ? 10.412 12.379 8.176 1.00 75.19 276 ASP A C 1
ATOM 2033 O O . ASP A 1 276 ? 11.469 11.755 8.099 1.00 75.19 276 ASP A O 1
ATOM 2037 N N . GLY A 1 277 ? 9.641 12.587 7.099 1.00 69.94 277 GLY A N 1
ATOM 2038 C CA . GLY A 1 277 ? 9.946 12.041 5.773 1.00 69.94 277 GLY A CA 1
ATOM 2039 C C . GLY A 1 277 ? 9.907 10.511 5.733 1.00 69.94 277 GLY A C 1
ATOM 2040 O O . GLY A 1 277 ? 10.681 9.890 5.003 1.00 69.94 277 GLY A O 1
ATOM 2041 N N . ALA A 1 278 ? 9.040 9.897 6.541 1.00 65.31 278 ALA A N 1
ATOM 2042 C CA . ALA A 1 278 ? 8.957 8.449 6.654 1.00 65.31 278 ALA A CA 1
ATOM 2043 C C . ALA A 1 278 ? 8.417 7.835 5.356 1.00 65.31 278 ALA A C 1
ATOM 2045 O O . ALA A 1 278 ? 7.233 7.942 5.029 1.00 65.31 278 ALA A O 1
ATOM 2046 N N . THR A 1 279 ? 9.305 7.190 4.608 1.00 65.62 279 THR A N 1
ATOM 2047 C CA . THR A 1 279 ? 9.005 6.580 3.304 1.00 65.62 279 THR A CA 1
ATOM 2048 C C . THR A 1 279 ? 9.090 5.062 3.350 1.00 65.62 279 THR A C 1
ATOM 2050 O O . THR A 1 279 ? 8.677 4.405 2.392 1.00 65.62 279 THR A O 1
ATOM 2053 N N . GLN A 1 280 ? 9.602 4.493 4.449 1.00 73.94 280 GLN A N 1
ATOM 2054 C CA . GLN A 1 280 ? 9.889 3.068 4.537 1.00 73.94 280 GLN A CA 1
ATOM 2055 C C . GLN A 1 280 ? 8.755 2.295 5.237 1.00 73.94 280 GLN A C 1
ATOM 2057 O O . GLN A 1 280 ? 8.217 2.739 6.255 1.00 73.94 280 GLN A O 1
ATOM 2062 N N . PRO A 1 281 ? 8.374 1.112 4.730 1.00 72.75 281 PRO A N 1
ATOM 2063 C CA . PRO A 1 281 ? 7.340 0.265 5.332 1.00 72.75 281 PRO A CA 1
ATOM 2064 C C . PRO A 1 281 ? 7.585 -0.092 6.809 1.00 72.75 281 PRO A C 1
ATOM 2066 O O . PRO A 1 281 ? 6.645 -0.132 7.605 1.00 72.75 281 PRO A O 1
ATOM 2069 N N . GLU A 1 282 ? 8.838 -0.314 7.207 1.00 75.81 282 GLU A N 1
ATOM 2070 C CA . GLU A 1 282 ? 9.219 -0.708 8.570 1.00 75.81 282 GLU A CA 1
ATOM 2071 C C . GLU A 1 282 ? 8.925 0.401 9.591 1.00 75.81 282 GLU A C 1
ATOM 2073 O O . GLU A 1 282 ? 8.603 0.133 10.756 1.00 75.81 282 GLU A O 1
ATOM 2078 N N . GLU A 1 283 ? 8.995 1.658 9.150 1.00 77.75 283 GLU A N 1
ATOM 2079 C CA . GLU A 1 283 ? 8.699 2.825 9.976 1.00 77.75 283 GLU A CA 1
ATOM 2080 C C . GLU A 1 283 ? 7.224 2.833 10.380 1.00 77.75 283 GLU A C 1
ATOM 2082 O O . GLU A 1 283 ? 6.908 3.119 11.537 1.00 77.75 283 GLU A O 1
ATOM 2087 N N . TRP A 1 284 ? 6.326 2.425 9.479 1.00 78.50 284 TRP A N 1
ATOM 2088 C CA . TRP A 1 284 ? 4.892 2.341 9.753 1.00 78.50 284 TRP A CA 1
ATOM 2089 C C . TRP A 1 284 ? 4.556 1.284 10.803 1.00 78.50 284 TRP A C 1
ATOM 2091 O O . TRP A 1 284 ? 3.853 1.586 11.768 1.00 78.50 284 TRP A O 1
ATOM 2101 N N . ALA A 1 285 ? 5.130 0.081 10.706 1.00 79.31 285 ALA A N 1
ATOM 2102 C CA . ALA A 1 285 ? 4.924 -0.963 11.712 1.00 79.31 285 ALA A CA 1
ATOM 2103 C C . ALA A 1 285 ? 5.382 -0.507 13.112 1.00 79.31 285 ALA A C 1
ATOM 2105 O O . ALA A 1 285 ? 4.698 -0.731 14.119 1.00 79.31 285 ALA A O 1
ATOM 2106 N N . 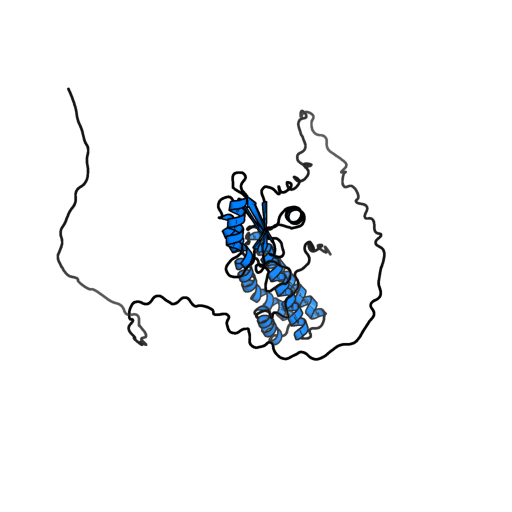ASN A 1 286 ? 6.532 0.170 13.187 1.00 84.62 286 ASN A N 1
ATOM 2107 C CA . ASN A 1 286 ? 7.043 0.722 14.438 1.00 84.62 286 ASN A CA 1
ATOM 2108 C C . ASN A 1 286 ? 6.139 1.835 14.992 1.00 84.62 286 ASN A C 1
ATOM 2110 O O . ASN A 1 286 ? 5.848 1.854 16.191 1.00 84.62 286 ASN A O 1
ATOM 2114 N N . ARG A 1 287 ? 5.659 2.736 14.130 1.00 84.69 287 ARG A N 1
ATOM 2115 C CA . ARG A 1 287 ? 4.729 3.810 14.504 1.00 84.69 287 ARG A CA 1
ATOM 2116 C C . ARG A 1 287 ? 3.416 3.247 15.040 1.00 84.69 287 ARG A C 1
ATOM 2118 O O . ARG A 1 287 ? 3.011 3.624 16.139 1.00 84.69 287 ARG A O 1
ATOM 2125 N N . CYS A 1 288 ? 2.811 2.277 14.355 1.00 85.00 288 CYS A N 1
ATOM 2126 C CA . CYS A 1 288 ? 1.606 1.597 14.831 1.00 85.00 288 CYS A CA 1
ATOM 2127 C C . CYS A 1 288 ? 1.822 0.983 16.222 1.00 85.00 288 CYS A C 1
ATOM 2129 O O . CYS A 1 288 ? 1.019 1.219 17.127 1.00 85.00 288 CYS A O 1
ATOM 2131 N N . ARG A 1 289 ? 2.947 0.289 16.444 1.00 88.69 289 ARG A N 1
ATOM 2132 C CA . ARG A 1 289 ? 3.290 -0.287 17.755 1.00 88.69 289 ARG A CA 1
ATOM 2133 C C . ARG A 1 289 ? 3.415 0.776 18.852 1.00 88.69 289 ARG A C 1
ATOM 2135 O O . ARG A 1 289 ? 2.838 0.611 19.922 1.00 88.69 289 ARG A O 1
ATOM 2142 N N . LYS A 1 290 ? 4.127 1.876 18.586 1.00 91.50 290 LYS A N 1
ATOM 2143 C CA . LYS A 1 290 ? 4.289 3.004 19.527 1.00 91.50 290 LYS A CA 1
ATOM 2144 C C . LYS A 1 290 ? 2.976 3.737 19.804 1.00 91.50 290 LYS A C 1
ATOM 2146 O O . LYS A 1 290 ? 2.798 4.310 20.874 1.00 91.50 290 LYS A O 1
ATOM 2151 N N . SER A 1 291 ? 2.053 3.712 18.849 1.00 91.44 291 SER A N 1
ATOM 2152 C CA . SER A 1 291 ? 0.750 4.364 18.953 1.00 91.44 291 SER A CA 1
ATOM 2153 C C . SER A 1 291 ? -0.271 3.572 19.777 1.00 91.44 291 SER A C 1
ATOM 2155 O O . SER A 1 291 ? -1.239 4.157 20.268 1.00 91.44 291 SER A O 1
ATOM 2157 N N . LEU A 1 292 ? -0.060 2.260 19.940 1.00 94.06 292 LEU A N 1
ATOM 2158 C CA . LEU A 1 292 ? -1.019 1.357 20.572 1.00 94.06 292 LEU A CA 1
ATOM 2159 C C . LEU A 1 292 ? -1.342 1.746 22.027 1.00 94.06 292 LEU A C 1
ATOM 2161 O O . LEU A 1 292 ? -2.527 1.817 22.339 1.00 94.06 292 LEU A O 1
ATOM 2165 N N . PRO A 1 293 ? -0.377 2.073 22.912 1.00 96.56 293 PRO A N 1
ATOM 2166 C CA . PRO A 1 293 ? -0.697 2.501 24.277 1.00 96.56 293 PRO A CA 1
ATOM 2167 C C . PRO A 1 293 ? -1.586 3.750 24.324 1.00 96.56 293 PRO A C 1
ATOM 2169 O O . PRO A 1 293 ? -2.519 3.810 25.118 1.00 96.56 293 PRO A O 1
ATOM 2172 N N . VAL A 1 294 ? -1.347 4.719 23.432 1.00 96.25 294 VAL A N 1
ATOM 2173 C CA . VAL A 1 294 ? -2.158 5.945 23.338 1.00 96.25 294 VAL A CA 1
ATOM 2174 C C . VAL A 1 294 ? -3.578 5.619 22.879 1.00 96.25 294 VAL A C 1
ATOM 2176 O O . VAL A 1 294 ? -4.538 6.156 23.425 1.00 96.25 294 VAL A O 1
ATOM 2179 N N . LEU A 1 295 ? -3.728 4.716 21.907 1.00 96.00 295 LEU A N 1
ATOM 2180 C CA . LEU A 1 295 ? -5.041 4.246 21.472 1.00 96.00 295 LEU A CA 1
ATOM 2181 C C . LEU A 1 295 ? -5.787 3.545 22.617 1.00 96.00 295 LEU A C 1
ATOM 2183 O O . LEU A 1 295 ? -6.930 3.896 22.897 1.00 96.00 295 LEU A O 1
ATOM 2187 N N . LEU A 1 296 ? -5.128 2.605 23.304 1.00 97.19 296 LEU A N 1
ATOM 2188 C CA . LEU A 1 296 ? -5.713 1.845 24.413 1.00 97.19 296 LEU A CA 1
ATOM 2189 C C . LEU A 1 296 ? -6.156 2.745 25.569 1.00 97.19 296 LEU A C 1
ATOM 2191 O O . LEU A 1 296 ? -7.203 2.500 26.158 1.00 97.19 296 LEU A O 1
ATOM 2195 N N . GLU A 1 297 ? -5.407 3.807 25.862 1.00 97.81 297 GLU A N 1
ATOM 2196 C CA . GLU A 1 297 ? -5.805 4.775 26.882 1.00 97.81 297 GLU A CA 1
ATOM 2197 C C . GLU A 1 297 ? -7.091 5.514 26.493 1.00 97.81 297 GLU A C 1
ATOM 2199 O O . GLU A 1 297 ? -8.025 5.620 27.284 1.00 97.81 297 GLU A O 1
ATOM 2204 N N . ARG A 1 298 ? -7.187 5.972 25.241 1.00 97.44 298 ARG A N 1
ATOM 2205 C CA . ARG A 1 298 ? -8.339 6.752 24.765 1.00 97.44 298 ARG A CA 1
ATOM 2206 C C . ARG A 1 298 ? -9.634 5.942 24.741 1.00 97.44 298 ARG A C 1
ATOM 2208 O O . ARG A 1 298 ? -10.701 6.497 25.012 1.00 97.44 298 ARG A O 1
ATOM 2215 N N . VAL A 1 299 ? -9.556 4.645 24.441 1.00 97.94 299 VAL A N 1
ATOM 2216 C CA . VAL A 1 299 ? -10.744 3.779 24.347 1.00 97.94 299 VAL A CA 1
ATOM 2217 C C . VAL A 1 299 ? -11.312 3.357 25.705 1.00 97.94 299 VAL A C 1
ATOM 2219 O O . VAL A 1 299 ? -12.453 2.906 25.740 1.00 97.94 299 VAL A O 1
ATOM 2222 N N . LYS A 1 300 ? -10.606 3.569 26.828 1.00 97.88 300 LYS A N 1
ATOM 2223 C CA . LYS A 1 300 ? -11.131 3.301 28.189 1.00 97.88 300 LYS A CA 1
ATOM 2224 C C . LYS A 1 300 ? -12.400 4.092 28.525 1.00 97.88 300 LYS A C 1
ATOM 2226 O O . LYS A 1 300 ? -13.183 3.677 29.366 1.00 97.88 300 LYS A O 1
ATOM 2231 N N . ASN A 1 301 ? -12.634 5.213 27.842 1.00 95.81 301 ASN A N 1
ATOM 2232 C CA . ASN A 1 301 ? -13.859 6.010 27.989 1.00 95.81 301 ASN A CA 1
ATOM 2233 C C . ASN A 1 301 ? -15.061 5.437 27.212 1.00 95.81 301 ASN A C 1
ATOM 2235 O O . ASN A 1 301 ? -16.160 5.991 27.268 1.00 95.81 301 ASN A O 1
ATOM 2239 N N . VAL A 1 302 ? -14.841 4.383 26.423 1.00 98.00 302 VAL A N 1
ATOM 2240 C CA . VAL A 1 302 ? -15.842 3.745 25.553 1.00 98.00 302 VAL A CA 1
ATOM 2241 C C . VAL A 1 302 ? -16.017 2.268 25.905 1.00 98.00 302 VAL A C 1
ATOM 2243 O O . VAL A 1 302 ? -17.127 1.751 25.808 1.00 98.00 302 VAL A O 1
ATOM 2246 N N . LEU A 1 303 ? -14.937 1.602 26.310 1.00 98.25 303 LEU A N 1
ATOM 2247 C CA . LEU A 1 303 ? -14.868 0.168 26.565 1.00 98.25 303 LEU A CA 1
ATOM 2248 C C . LEU A 1 303 ? -14.653 -0.124 28.054 1.00 98.25 303 LEU A C 1
ATOM 2250 O O . LEU A 1 303 ? -13.956 0.611 28.750 1.00 98.25 303 LEU A O 1
ATOM 2254 N N . THR A 1 304 ? -15.203 -1.244 28.521 1.00 98.19 304 THR A N 1
ATOM 2255 C CA . THR A 1 304 ? -14.878 -1.820 29.841 1.00 98.19 304 THR A CA 1
ATOM 2256 C C . THR A 1 304 ? -13.428 -2.313 29.896 1.00 98.19 304 THR A C 1
ATOM 2258 O O . THR A 1 304 ? -12.808 -2.541 28.857 1.00 98.19 304 THR A O 1
ATOM 2261 N N . ALA A 1 305 ? -12.874 -2.519 31.094 1.00 97.81 305 ALA A N 1
ATOM 2262 C CA . ALA A 1 305 ? -11.494 -2.989 31.252 1.00 97.81 305 ALA A CA 1
ATOM 2263 C C . ALA A 1 305 ? -11.249 -4.333 30.538 1.00 97.81 305 ALA A C 1
ATOM 2265 O O . ALA A 1 305 ? -10.251 -4.502 29.838 1.00 97.81 305 ALA A O 1
ATOM 2266 N N . GLU A 1 306 ? -12.201 -5.261 30.631 1.00 98.06 306 GLU A N 1
ATOM 2267 C CA . GLU A 1 306 ? -12.133 -6.562 29.968 1.00 98.06 306 GLU A CA 1
ATOM 2268 C C . GLU A 1 306 ? -12.195 -6.421 28.440 1.00 98.06 306 GLU A C 1
ATOM 2270 O O . GLU A 1 306 ? -11.507 -7.143 27.713 1.00 98.06 306 GLU A O 1
ATOM 2275 N N . GLN A 1 307 ? -13.000 -5.479 27.939 1.00 98.19 307 GLN A N 1
ATOM 2276 C CA . GLN A 1 307 ? -13.067 -5.161 26.512 1.00 98.19 307 GLN A CA 1
ATOM 2277 C C . GLN A 1 307 ? -11.779 -4.517 26.006 1.00 98.19 307 GLN A C 1
ATOM 2279 O O . GLN A 1 307 ? -11.372 -4.820 24.891 1.00 98.19 307 GLN A O 1
ATOM 2284 N N . VAL A 1 308 ? -11.109 -3.677 26.799 1.00 98.31 308 VAL A N 1
ATOM 2285 C CA . VAL A 1 308 ? -9.819 -3.074 26.422 1.00 98.31 308 VAL A CA 1
ATOM 2286 C C . VAL A 1 308 ? -8.753 -4.150 26.192 1.00 98.31 308 VAL A C 1
ATOM 2288 O O . VAL A 1 308 ? -8.032 -4.085 25.195 1.00 98.31 308 VAL A O 1
ATOM 2291 N N . GLU A 1 309 ? -8.680 -5.177 27.042 1.00 97.69 309 GLU A N 1
ATOM 2292 C CA . GLU A 1 309 ? -7.723 -6.276 26.846 1.00 97.69 309 GLU A CA 1
ATOM 2293 C C . GLU A 1 309 ? -8.046 -7.120 25.602 1.00 97.69 309 GLU A C 1
ATOM 2295 O O . GLU A 1 309 ? -7.148 -7.429 24.813 1.00 97.69 309 GLU A O 1
ATOM 2300 N N . ARG A 1 310 ? -9.325 -7.431 25.347 1.00 97.44 310 ARG A N 1
ATOM 2301 C CA . ARG A 1 310 ? -9.730 -8.124 24.106 1.00 97.44 310 ARG A CA 1
ATOM 2302 C C . ARG A 1 310 ? -9.516 -7.266 22.859 1.00 97.44 310 ARG A C 1
ATOM 2304 O O . ARG A 1 310 ? -9.121 -7.775 21.809 1.00 97.44 310 ARG A O 1
ATOM 2311 N N . PHE A 1 311 ? -9.723 -5.957 22.972 1.00 96.75 311 PHE A N 1
ATOM 2312 C CA . PHE A 1 311 ? -9.469 -5.002 21.901 1.00 96.75 311 PHE A CA 1
ATOM 2313 C C . PHE A 1 311 ? -7.982 -4.961 21.554 1.00 96.75 311 PHE A C 1
ATOM 2315 O O . PHE A 1 311 ? -7.620 -5.092 20.388 1.00 96.75 311 PHE A O 1
ATOM 2322 N N . LYS A 1 312 ? -7.107 -4.891 22.563 1.00 96.19 312 LYS A N 1
ATOM 2323 C CA . LYS A 1 312 ? -5.653 -5.005 22.393 1.00 96.19 312 LYS A CA 1
ATOM 2324 C C . LYS A 1 312 ? -5.273 -6.293 21.666 1.00 96.19 312 LYS A C 1
ATOM 2326 O O . LYS A 1 312 ? -4.540 -6.223 20.684 1.00 96.19 312 LYS A O 1
ATOM 2331 N N . GLN A 1 313 ? -5.803 -7.440 22.096 1.00 95.00 313 GLN A N 1
ATOM 2332 C CA . GLN A 1 313 ? -5.559 -8.725 21.430 1.00 95.00 313 GLN A CA 1
ATOM 2333 C C . GLN A 1 313 ? -6.019 -8.710 19.967 1.00 95.00 313 GLN A C 1
ATOM 2335 O O . GLN A 1 313 ? -5.288 -9.174 19.095 1.00 95.00 313 GLN A O 1
ATOM 2340 N N . THR A 1 314 ? -7.182 -8.120 19.680 1.00 94.06 314 THR A N 1
ATOM 2341 C CA . THR A 1 314 ? -7.711 -7.982 18.312 1.00 94.06 314 THR A CA 1
ATOM 2342 C C . THR A 1 314 ? -6.815 -7.093 17.446 1.00 94.06 314 THR A C 1
ATOM 2344 O O . THR A 1 314 ? -6.536 -7.414 16.292 1.00 94.06 314 THR A O 1
ATOM 2347 N N . LEU A 1 315 ? -6.305 -5.993 18.005 1.00 91.75 315 LEU A N 1
ATOM 2348 C CA . LEU A 1 315 ? -5.412 -5.072 17.302 1.00 91.75 315 LEU A CA 1
ATOM 2349 C C . LEU A 1 315 ? -4.021 -5.647 17.039 1.00 91.75 315 LEU A C 1
ATOM 2351 O O . LEU A 1 315 ? -3.386 -5.223 16.077 1.00 91.75 315 LEU A O 1
ATOM 2355 N N . THR A 1 316 ? -3.539 -6.587 17.852 1.00 89.81 316 THR A N 1
ATOM 2356 C CA . THR A 1 316 ? -2.213 -7.209 17.685 1.00 89.81 316 THR A CA 1
ATOM 2357 C C . THR A 1 316 ? -2.261 -8.611 17.084 1.00 89.81 316 THR A C 1
ATOM 2359 O O . THR A 1 316 ? -1.213 -9.168 16.767 1.00 89.81 316 THR A O 1
ATOM 2362 N N . GLY A 1 317 ? -3.451 -9.193 16.939 1.00 87.25 317 GLY A N 1
ATOM 2363 C CA . GLY A 1 317 ? -3.643 -10.522 16.370 1.00 87.25 317 GLY A CA 1
ATOM 2364 C C . GLY A 1 317 ? -3.236 -10.600 14.898 1.00 87.25 317 GLY A C 1
ATOM 2365 O O . GLY A 1 317 ? -3.101 -9.587 14.205 1.00 87.25 317 GLY A O 1
ATOM 2366 N N . GLN A 1 318 ? -3.039 -11.822 14.406 1.00 81.81 318 GLN A N 1
ATOM 2367 C CA . GLN A 1 318 ? -2.866 -12.076 12.976 1.00 81.81 318 GLN A CA 1
ATOM 2368 C C . GLN A 1 318 ? -4.209 -11.912 12.253 1.00 81.81 318 GLN A C 1
ATOM 2370 O O . GLN A 1 318 ? -5.254 -12.269 12.799 1.00 81.81 318 GLN A O 1
ATOM 2375 N N . CYS A 1 319 ? -4.190 -11.364 11.034 1.00 76.69 319 CYS A N 1
ATOM 2376 C CA . CYS A 1 319 ? -5.380 -11.386 10.184 1.00 76.69 319 CYS A CA 1
ATOM 2377 C C . CYS A 1 319 ? -5.634 -12.806 9.691 1.00 76.69 319 CYS A C 1
ATOM 2379 O O . CYS A 1 319 ? -4.697 -13.510 9.325 1.00 76.69 319 CYS A O 1
ATOM 2381 N N . ARG A 1 320 ? -6.905 -13.202 9.671 1.00 80.06 320 ARG A N 1
ATOM 2382 C CA . ARG A 1 320 ? -7.355 -14.418 8.994 1.00 80.06 320 ARG A CA 1
ATOM 2383 C C . ARG A 1 320 ? -7.656 -14.082 7.537 1.00 80.06 320 ARG A C 1
ATOM 2385 O O . ARG A 1 320 ? -8.133 -12.984 7.258 1.00 80.06 320 ARG A O 1
ATOM 2392 N N . ASP A 1 321 ? -7.411 -15.023 6.631 1.00 78.94 321 ASP A N 1
ATOM 2393 C CA . ASP A 1 321 ? -7.573 -14.800 5.187 1.00 78.94 321 ASP A CA 1
ATOM 2394 C C . ASP A 1 321 ? -9.008 -14.428 4.778 1.00 78.94 321 ASP A C 1
ATOM 2396 O O . ASP A 1 321 ? -9.190 -13.666 3.825 1.00 78.94 321 ASP A O 1
ATOM 2400 N N . GLU A 1 322 ? -10.005 -14.919 5.519 1.00 80.31 322 GLU A N 1
ATOM 2401 C CA . GLU A 1 322 ? -11.434 -14.654 5.287 1.00 80.31 322 GLU A CA 1
ATOM 2402 C C . GLU A 1 322 ? -11.857 -13.226 5.679 1.00 80.31 322 GLU A C 1
ATOM 2404 O O . GLU A 1 322 ? -12.839 -12.697 5.165 1.00 80.31 322 GLU A O 1
ATOM 2409 N N . ASP A 1 323 ? -11.081 -12.568 6.545 1.00 84.44 323 ASP A N 1
ATOM 2410 C CA . ASP A 1 323 ? -11.404 -11.268 7.146 1.00 84.44 323 ASP A CA 1
ATOM 2411 C C . ASP A 1 323 ? -10.588 -10.125 6.516 1.00 84.44 323 ASP A C 1
ATOM 2413 O O . ASP A 1 323 ? -10.253 -9.131 7.170 1.00 84.44 323 ASP A O 1
ATOM 2417 N N . ARG A 1 324 ? -10.198 -10.271 5.245 1.00 89.12 324 ARG A N 1
ATOM 2418 C CA . ARG A 1 324 ? -9.362 -9.278 4.560 1.00 89.12 324 ARG A CA 1
ATOM 2419 C C . ARG A 1 324 ? -10.201 -8.114 4.029 1.00 89.12 324 ARG A C 1
ATOM 2421 O O . ARG A 1 324 ? -11.057 -8.327 3.161 1.00 89.12 324 ARG A O 1
ATOM 2428 N N . PRO A 1 325 ? -9.960 -6.874 4.494 1.00 93.75 325 PRO A N 1
ATOM 2429 C CA . PRO A 1 325 ? -10.650 -5.717 3.951 1.00 93.75 325 PRO A CA 1
ATOM 2430 C C . PRO A 1 325 ? -10.233 -5.450 2.501 1.00 93.75 325 PRO A C 1
ATOM 2432 O O . PRO A 1 325 ? -9.119 -5.768 2.076 1.00 93.75 325 PRO A O 1
ATOM 2435 N N . GLU A 1 326 ? -11.144 -4.834 1.754 1.00 94.88 326 GLU A N 1
ATOM 2436 C CA . GLU A 1 326 ? -10.847 -4.270 0.439 1.00 94.88 326 GLU A CA 1
ATOM 2437 C C . GLU A 1 326 ? -10.164 -2.912 0.605 1.00 94.88 326 GLU A C 1
ATOM 2439 O O . GLU A 1 326 ? -10.529 -2.131 1.491 1.00 94.88 326 GLU A O 1
ATOM 2444 N N . ALA A 1 327 ? -9.184 -2.615 -0.243 1.00 91.31 327 ALA A N 1
ATOM 2445 C CA . ALA A 1 327 ? -8.575 -1.299 -0.264 1.00 91.31 327 ALA A CA 1
ATOM 2446 C C . ALA A 1 327 ? -9.614 -0.233 -0.664 1.00 91.31 327 ALA A C 1
ATOM 2448 O O . ALA A 1 327 ? -10.462 -0.486 -1.523 1.00 91.31 327 ALA A O 1
ATOM 2449 N N . PRO A 1 328 ? -9.532 0.992 -0.115 1.00 90.69 328 PRO A N 1
ATOM 2450 C CA . PRO A 1 328 ? -10.384 2.086 -0.573 1.00 90.69 328 PRO A CA 1
ATOM 2451 C C . PRO A 1 328 ? -10.145 2.359 -2.071 1.00 90.69 328 PRO A C 1
ATOM 2453 O O . PRO A 1 328 ? -9.041 2.107 -2.555 1.00 90.69 328 PRO A O 1
ATOM 2456 N N . PRO A 1 329 ? -11.121 2.867 -2.837 1.00 88.12 329 PRO A N 1
ATOM 2457 C CA . PRO A 1 329 ? -10.897 3.203 -4.241 1.00 88.12 329 PRO A CA 1
ATOM 2458 C C . PRO A 1 329 ? -9.797 4.268 -4.400 1.00 88.12 329 PRO A C 1
ATOM 2460 O O . PRO A 1 329 ? -9.589 5.120 -3.535 1.00 88.12 329 PRO A O 1
ATOM 2463 N N . ALA A 1 330 ? -9.067 4.226 -5.517 1.00 83.19 330 ALA A N 1
ATOM 2464 C CA . ALA A 1 330 ? -8.111 5.280 -5.848 1.00 83.19 330 ALA A CA 1
ATOM 2465 C C . ALA A 1 330 ? -8.860 6.610 -6.050 1.00 83.19 330 ALA A C 1
ATOM 2467 O O . ALA A 1 330 ? -9.875 6.646 -6.742 1.00 83.19 330 ALA A O 1
ATOM 2468 N N . GLY A 1 331 ? -8.373 7.699 -5.453 1.00 70.88 331 GLY A N 1
ATOM 2469 C CA . GLY A 1 331 ? -8.944 9.032 -5.669 1.00 70.88 331 GLY A CA 1
ATOM 2470 C C . GLY A 1 331 ? -10.100 9.428 -4.748 1.00 70.88 331 GLY A C 1
ATOM 2471 O O . GLY A 1 331 ? -10.574 10.555 -4.861 1.00 70.88 331 GLY A O 1
ATOM 2472 N N . THR A 1 332 ? -10.497 8.606 -3.769 1.00 57.69 332 THR A N 1
ATOM 2473 C CA . THR A 1 332 ? -11.161 9.148 -2.571 1.00 57.69 332 THR A CA 1
ATOM 2474 C C . THR A 1 332 ? -10.110 9.841 -1.712 1.00 57.69 332 THR A C 1
ATOM 2476 O O . THR A 1 332 ? -9.748 9.357 -0.641 1.00 57.69 332 THR A O 1
ATOM 2479 N N . ALA A 1 333 ? -9.567 10.958 -2.202 1.00 51.19 333 ALA A N 1
ATOM 2480 C CA . ALA A 1 333 ? -9.136 11.990 -1.278 1.00 51.19 333 ALA A CA 1
ATOM 2481 C C . ALA A 1 333 ? -10.375 12.285 -0.435 1.00 51.19 333 ALA A C 1
ATOM 2483 O O . ALA A 1 333 ? -11.443 12.525 -1.006 1.00 51.19 333 ALA A O 1
ATOM 2484 N N . GLU A 1 334 ? -10.262 12.130 0.885 1.00 48.12 334 GLU A N 1
ATOM 2485 C CA . GLU A 1 334 ? -11.294 12.567 1.815 1.00 48.12 334 GLU A CA 1
ATOM 2486 C C . GLU A 1 334 ? -11.709 13.958 1.357 1.00 48.12 334 GLU A C 1
ATOM 2488 O O . GLU A 1 334 ? -10.916 14.898 1.387 1.00 48.12 334 GLU A O 1
ATOM 2493 N N . THR A 1 335 ? -12.918 14.075 0.808 1.00 42.94 335 THR A N 1
ATOM 2494 C CA . THR A 1 335 ? -13.543 15.374 0.643 1.00 42.94 335 THR A CA 1
ATOM 2495 C C . THR A 1 335 ? -13.680 15.872 2.062 1.00 42.94 335 THR A C 1
ATOM 2497 O O . THR A 1 335 ? -14.601 15.448 2.765 1.00 42.94 335 THR A O 1
ATOM 2500 N N . ASP A 1 336 ? -12.686 16.654 2.490 1.00 41.72 336 ASP A N 1
ATOM 2501 C CA . ASP A 1 336 ? -12.625 17.337 3.767 1.00 41.72 336 ASP A CA 1
ATOM 2502 C C . ASP A 1 336 ? -14.006 17.922 3.990 1.00 41.72 336 ASP A C 1
ATOM 2504 O O . ASP A 1 336 ? -14.405 18.920 3.382 1.00 41.72 336 ASP A O 1
ATOM 2508 N N . THR A 1 337 ? -14.777 17.243 4.830 1.00 41.00 337 THR A N 1
ATOM 2509 C CA . THR A 1 337 ? -16.045 17.762 5.291 1.00 41.00 337 THR A CA 1
ATOM 2510 C C . THR A 1 337 ? -15.634 18.789 6.330 1.00 41.00 337 THR A C 1
ATOM 2512 O O . THR A 1 337 ? -15.575 18.499 7.520 1.00 41.00 337 THR A O 1
ATOM 2515 N N . LYS A 1 338 ? -15.222 19.971 5.854 1.00 38.56 338 LYS A N 1
ATOM 2516 C CA . LYS A 1 338 ? -15.117 21.176 6.671 1.00 38.56 338 LYS A CA 1
ATOM 2517 C C . LYS A 1 338 ? -16.533 21.488 7.152 1.00 38.56 338 LYS A C 1
ATOM 2519 O O . LYS A 1 338 ? -17.283 22.176 6.463 1.00 38.56 338 LYS A O 1
ATOM 2524 N N . GLY A 1 339 ? -16.902 20.879 8.274 1.00 40.62 339 GLY A N 1
ATOM 2525 C CA . GLY A 1 339 ? -17.992 21.307 9.144 1.00 40.62 339 GLY A CA 1
ATOM 2526 C C . GLY A 1 339 ? -17.473 22.285 10.181 1.00 40.62 339 GLY A C 1
ATOM 2527 O O . GLY A 1 339 ? -16.306 22.119 10.604 1.00 40.62 339 GLY A O 1
#

Foldseek 3Di:
DDDDDDDDDDDDDDDDDDDDDDDDDDDDDDDDDDDDDDDDDDDDDDDDDPDPPPPPPPPPPPDDPDDDDDDDDDDDDDDDDDDDDDDDDDPDDDDDDDDDDDDDDDPDPDPPPDDDDPPPQDDLVQKKKKFKPDQFDLQAAQAGDLQSVLVLQVQLCPDVQWPGKWAFGRNRMIMTGGHPPDDPVVSNVVNQVSRCPPPMHIDIDDDPRSSVCSPPTDIGTLLRSVVRLLLSLLQNQLLLLQVLCVVVVPDPVLSVQLSVLSVVLSVVLVVVCVVVSNRHNVSSVVSLVVSLVVSLVSSVVRDPPVSSVVSSCSNPDDDDSVSRHYGDDPPPPPPPPPD

pLDDT: mean 72.8, std 27.2, range [24.88, 98.62]